Protein AF-A0A8H6MXE8-F1 (afdb_monomer)

pLDDT: mean 73.59, std 17.17, range [35.59, 93.06]

Radius of gyration: 32.05 Å; Cα contacts (8 Å, |Δi|>4): 129; chains: 1; bounding box: 66×43×97 Å

Secondary structure (DSSP, 8-state):
-HHHHHHHHHHHHHHHHHHHHHHHHHHHHHTSTT--HHHHHHHHHHHHHHHHHHHHHHHHHSHHHHHHHHSHHHHHHHHHHHHHHHHHHHHHHHHHHHHHH----TTS-HHHHHHHHS-TTHHHHHHHHHHHHHHHHHHHHHHHHHHHHHHHHHHHHHHHHHHHHHHHHHHHHHHHHHHHHHHHHTS--S-TTSGGGHHHHHHHHHHHHHHHHHHHHHHHHSS----

Nearest PDB structures (foldseek):
  4atm-assembly1_A-2  TM=2.720E-01  e=3.023E-01  Homo sapiens
  8snb-assembly1_8L  TM=2.959E-01  e=4.128E-01  Strongylocentrotus purpuratus
  4nqi-assembly2_C  TM=2.866E-01  e=5.936E-01  Dictyostelium discoideum
  8to0-assembly1_Gc  TM=2.666E-01  e=1.435E+00  Mus musculus
  8to0-assembly1_z3  TM=3.225E-01  e=3.467E+00  Mus musculus

Sequence (227 aa):
MAEANNVFSGIAGLLVAALQLGATVTRQIDAMADVPRLFSVLSIDIKELSSVLGTLKNYLDFGDTAEGVLHPATLVGLDRALRSSVDELCLLENKLEEYVGSQLTAKMSLWKRARLSLRSGEFAEMRERFAEQRRALGVCVAVANFVNTTSGTMAVLEMNREIVVLKSNVSDTLLKLDAAHRKQDGRGPSEHTAIKRTATSVMSVLGRKSTKLSRSISTACDFKADD

Organism: NCBI:txid2175907

Mean predicted aligned error: 16.23 Å

Foldseek 3Di:
DVVLVVLLVLLLVLLVLLLVLLVVLLCLQVPFDPRPPLSVVVSVLSVLLSVLSVLLNVLCVDPLLVCLLSPPVLSVLSSVLSVLSNVLSVVSVVLSVVLVPPPPDPPDGSVVSSPVSCDPPNSVVSSVSSVVSSVSSVVSSVSSVVVSVVVVVVVVVVVVVVVVVVVVVVVVVVVVVVVVVVVVCVVDDDDPPPPVPPVVVVVVVVVVVVVVVVVVVVVVVPPDPDD

Solvent-accessible surface area (backbone atoms only — not comparable to full-atom values): 12625 Å² total; per-residue (Å²): 109,70,67,62,51,50,51,52,54,50,49,53,50,43,51,53,49,36,47,50,45,39,53,50,45,36,50,56,55,72,67,44,76,79,62,50,73,64,59,54,51,50,40,49,55,44,52,54,37,40,51,55,50,49,53,55,49,49,31,56,74,36,74,86,40,24,56,18,51,65,30,74,90,21,33,63,60,41,53,53,36,42,52,52,50,36,54,54,42,50,54,50,40,54,54,52,48,56,51,72,68,55,81,80,56,99,82,62,58,70,48,64,54,50,53,73,72,48,50,96,56,57,60,58,52,51,51,50,52,52,52,50,39,40,50,55,49,48,50,30,53,52,49,13,50,52,43,36,52,49,53,53,51,50,51,52,54,50,51,52,50,52,50,52,52,49,51,49,54,51,50,51,50,51,52,53,49,52,55,51,50,56,60,52,63,70,64,70,86,90,81,89,81,71,66,81,63,58,64,64,52,57,56,55,54,54,56,54,51,54,55,52,53,55,50,57,51,53,62,65,69,68,75,80,84,88,134

Structure (mmCIF, N/CA/C/O backbone):
data_AF-A0A8H6MXE8-F1
#
_entry.id   AF-A0A8H6MXE8-F1
#
loop_
_atom_site.group_PDB
_atom_site.id
_atom_site.type_symbol
_atom_site.label_atom_id
_atom_site.label_alt_id
_atom_site.label_comp_id
_atom_site.label_asym_id
_atom_site.label_entity_id
_atom_site.label_seq_id
_atom_site.pdbx_PDB_ins_code
_atom_site.Cartn_x
_atom_site.Cartn_y
_atom_site.Cartn_z
_atom_site.occupancy
_atom_site.B_iso_or_equiv
_atom_site.auth_seq_id
_atom_site.auth_comp_id
_atom_site.auth_asym_id
_atom_site.auth_atom_id
_atom_site.pdbx_PDB_model_num
ATOM 1 N N . MET A 1 1 ? 1.522 -15.786 -19.421 1.00 47.41 1 MET A N 1
ATOM 2 C CA . MET A 1 1 ? 0.634 -14.599 -19.450 1.00 47.41 1 MET A CA 1
ATOM 3 C C . MET A 1 1 ? -0.574 -14.744 -18.527 1.00 47.41 1 MET A C 1
ATOM 5 O O . MET A 1 1 ? -0.770 -13.854 -17.718 1.00 47.41 1 MET A O 1
ATOM 9 N N . ALA A 1 2 ? -1.343 -15.843 -18.573 1.00 48.03 2 ALA A N 1
ATOM 10 C CA . ALA A 1 2 ? -2.502 -16.029 -17.682 1.00 48.03 2 ALA A CA 1
ATOM 11 C C . ALA A 1 2 ? -2.140 -16.015 -16.181 1.00 48.03 2 ALA A C 1
ATOM 13 O O . ALA A 1 2 ? -2.825 -15.390 -15.384 1.00 48.03 2 ALA A O 1
ATOM 14 N N . GLU A 1 3 ? -1.022 -16.636 -15.805 1.00 49.31 3 GLU A N 1
ATOM 15 C CA . GLU A 1 3 ? -0.581 -16.727 -14.406 1.00 49.31 3 GLU A CA 1
ATOM 16 C C . GLU A 1 3 ? -0.123 -15.370 -13.837 1.00 49.31 3 GLU A C 1
ATOM 18 O O . GLU A 1 3 ? -0.530 -14.990 -12.746 1.00 49.31 3 GLU A O 1
ATOM 23 N N . ALA A 1 4 ? 0.616 -14.577 -14.621 1.00 55.25 4 ALA A N 1
ATOM 24 C CA . ALA A 1 4 ? 1.011 -13.214 -14.251 1.00 55.25 4 ALA A CA 1
ATOM 25 C C . ALA A 1 4 ? -0.198 -12.267 -14.133 1.00 55.25 4 ALA A C 1
ATOM 27 O O . ALA A 1 4 ? -0.272 -11.478 -13.194 1.00 55.25 4 ALA A O 1
ATOM 28 N N . ASN A 1 5 ? -1.182 -12.397 -15.032 1.00 59.75 5 ASN A N 1
ATOM 29 C CA . ASN A 1 5 ? -2.423 -11.622 -14.966 1.00 59.75 5 ASN A CA 1
ATOM 30 C C . ASN A 1 5 ? -3.278 -12.004 -13.746 1.00 59.75 5 ASN A C 1
ATOM 32 O O . ASN A 1 5 ? -3.878 -11.129 -13.123 1.00 59.75 5 ASN A O 1
ATOM 36 N N . ASN A 1 6 ? -3.301 -13.286 -13.368 1.00 64.38 6 ASN A N 1
ATOM 37 C CA . ASN A 1 6 ? -4.000 -13.750 -12.169 1.00 64.38 6 ASN A CA 1
ATOM 38 C C . ASN A 1 6 ? -3.345 -13.216 -10.888 1.00 64.38 6 ASN A C 1
ATOM 40 O O . ASN A 1 6 ? -4.046 -12.789 -9.973 1.00 64.38 6 ASN A O 1
ATOM 44 N N . VAL A 1 7 ? -2.010 -13.187 -10.832 1.00 68.88 7 VAL A N 1
ATOM 45 C CA . VAL A 1 7 ? -1.280 -12.645 -9.679 1.00 68.88 7 VAL A CA 1
ATOM 46 C C . VAL A 1 7 ? -1.440 -11.125 -9.575 1.00 68.88 7 VAL A C 1
ATOM 48 O O . VAL A 1 7 ? -1.701 -10.615 -8.486 1.00 68.88 7 VAL A O 1
ATOM 51 N N . PHE A 1 8 ? -1.381 -10.406 -10.700 1.00 72.56 8 PHE A N 1
ATOM 52 C CA . PHE A 1 8 ? -1.682 -8.973 -10.757 1.00 72.56 8 PHE A CA 1
ATOM 53 C C . PHE A 1 8 ? -3.093 -8.672 -10.237 1.00 72.56 8 PHE A C 1
ATOM 55 O O . PHE A 1 8 ? -3.265 -7.847 -9.340 1.00 72.56 8 PHE A O 1
ATOM 62 N N . SER A 1 9 ? -4.098 -9.388 -10.753 1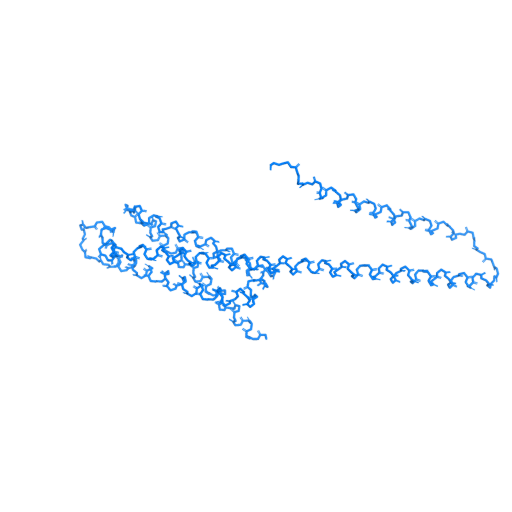.00 74.94 9 SER A N 1
ATOM 63 C CA . SER A 1 9 ? -5.489 -9.217 -10.333 1.00 74.94 9 SER A CA 1
ATOM 64 C C . SER A 1 9 ? -5.693 -9.546 -8.851 1.00 74.94 9 SER A C 1
ATOM 66 O O . SER A 1 9 ? -6.500 -8.890 -8.195 1.00 74.94 9 SER A O 1
ATOM 68 N N . GLY A 1 10 ? -4.972 -10.536 -8.316 1.00 83.94 10 GLY A N 1
ATOM 69 C CA . GLY A 1 10 ? -5.026 -10.903 -6.902 1.00 83.94 10 GLY A CA 1
ATOM 70 C C . GLY A 1 10 ? -4.459 -9.816 -5.987 1.00 83.94 10 GLY A C 1
ATOM 71 O O . GLY A 1 10 ? -5.123 -9.404 -5.039 1.00 83.94 10 GLY A O 1
ATOM 72 N N . ILE A 1 11 ? -3.266 -9.300 -6.295 1.00 86.50 11 ILE A N 1
ATOM 73 C CA . ILE A 1 11 ? -2.616 -8.251 -5.492 1.00 86.50 11 ILE A CA 1
ATOM 74 C C . ILE A 1 11 ? -3.387 -6.935 -5.567 1.00 86.50 11 ILE A C 1
ATOM 76 O O . ILE A 1 11 ? -3.596 -6.291 -4.538 1.00 86.50 11 ILE A O 1
ATOM 80 N N . ALA A 1 12 ? -3.858 -6.553 -6.757 1.00 86.50 12 ALA A N 1
ATOM 81 C CA . ALA A 1 12 ? -4.697 -5.372 -6.920 1.00 86.50 12 ALA A CA 1
ATOM 82 C C . ALA A 1 12 ? -5.998 -5.497 -6.106 1.00 86.50 12 ALA A C 1
ATOM 84 O O . ALA A 1 12 ? -6.380 -4.558 -5.408 1.00 86.50 12 ALA A O 1
ATOM 85 N N . GLY A 1 13 ? -6.637 -6.674 -6.128 1.00 88.25 13 GLY A N 1
ATOM 86 C CA . GLY A 1 13 ? -7.821 -6.959 -5.316 1.00 88.25 13 GLY A CA 1
ATOM 87 C C . GLY A 1 13 ? -7.558 -6.831 -3.813 1.00 88.25 13 GLY A C 1
ATOM 88 O O . GLY A 1 13 ? -8.323 -6.168 -3.113 1.00 88.25 13 GLY A O 1
ATOM 89 N N . LEU A 1 14 ? -6.448 -7.393 -3.322 1.00 89.44 14 LEU A N 1
ATOM 90 C CA . LEU A 1 14 ? -6.054 -7.299 -1.911 1.00 89.44 14 LEU A CA 1
ATOM 91 C C . LEU A 1 14 ? -5.740 -5.859 -1.480 1.00 89.44 14 LEU A C 1
ATOM 93 O O . LEU A 1 14 ? -6.145 -5.448 -0.396 1.00 89.44 14 LEU A O 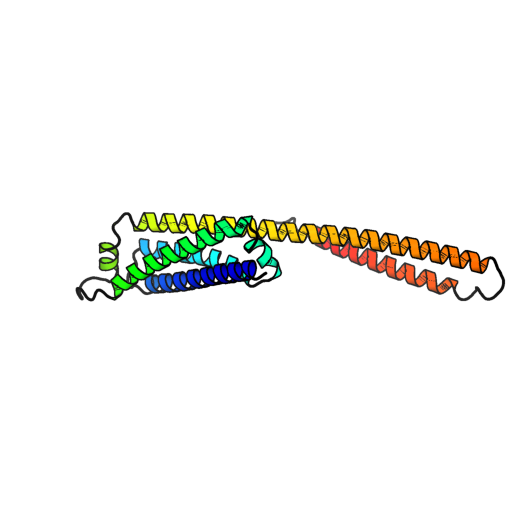1
ATOM 97 N N . LEU A 1 15 ? -5.065 -5.074 -2.324 1.00 90.69 15 LEU A N 1
ATOM 98 C CA . LEU A 1 15 ? -4.782 -3.659 -2.056 1.00 90.69 15 LEU A CA 1
ATOM 99 C C . LEU A 1 15 ? -6.059 -2.830 -1.935 1.00 90.69 15 LEU A C 1
ATOM 101 O O . LEU A 1 15 ? -6.191 -2.029 -1.009 1.00 90.69 15 LEU A O 1
ATOM 105 N N . VAL A 1 16 ? -7.005 -3.025 -2.857 1.00 90.81 16 VAL A N 1
ATOM 106 C CA . VAL A 1 16 ? -8.300 -2.335 -2.820 1.00 90.81 16 VAL A CA 1
ATOM 107 C C . VAL A 1 16 ? -9.077 -2.724 -1.564 1.00 90.81 16 VAL A C 1
ATOM 109 O O . VAL A 1 16 ? -9.579 -1.835 -0.877 1.00 90.81 16 VAL A O 1
ATOM 112 N N . ALA A 1 17 ? -9.124 -4.016 -1.230 1.00 90.88 17 ALA A N 1
ATOM 113 C CA . ALA A 1 17 ? -9.787 -4.499 -0.024 1.00 90.88 17 ALA A CA 1
ATOM 114 C C . ALA A 1 17 ? -9.171 -3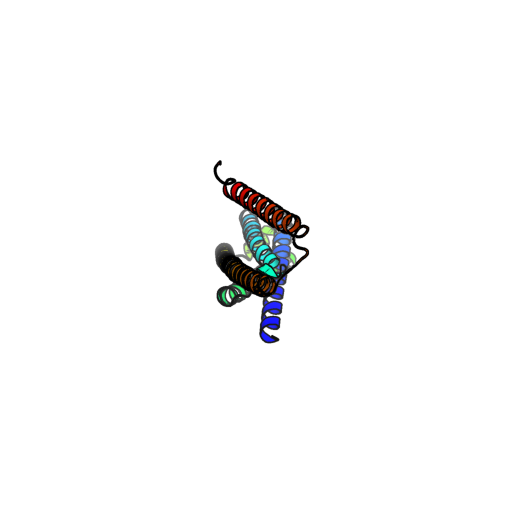.891 1.246 1.00 90.88 17 ALA A C 1
ATOM 116 O O . ALA A 1 17 ? -9.892 -3.320 2.061 1.00 90.88 17 ALA A O 1
ATOM 117 N N . ALA A 1 18 ? -7.842 -3.925 1.385 1.00 91.38 18 ALA A N 1
ATOM 118 C CA . ALA A 1 18 ? -7.145 -3.359 2.539 1.00 91.38 18 ALA A CA 1
ATOM 119 C C . ALA A 1 18 ? -7.396 -1.848 2.691 1.00 91.38 18 ALA A C 1
ATOM 121 O O . ALA A 1 18 ? -7.636 -1.369 3.798 1.00 91.38 18 ALA A O 1
ATOM 122 N N . LEU A 1 19 ? -7.393 -1.090 1.588 1.00 92.38 19 LEU A N 1
ATOM 123 C CA . LEU A 1 19 ? -7.692 0.347 1.604 1.00 92.38 19 LEU A CA 1
ATOM 124 C C . LEU A 1 19 ? -9.141 0.644 2.005 1.00 92.38 19 LEU A C 1
ATOM 126 O O . LEU A 1 19 ? -9.390 1.583 2.761 1.00 92.38 19 LEU A O 1
ATOM 130 N N . GLN A 1 20 ? -10.098 -0.140 1.503 1.00 92.94 20 GLN A N 1
ATOM 131 C CA . GLN A 1 20 ? -11.511 0.013 1.850 1.00 92.94 20 GLN A CA 1
ATOM 132 C C . GLN A 1 20 ? -11.758 -0.314 3.323 1.00 92.94 20 GLN A C 1
ATOM 134 O O . GLN A 1 20 ? -12.349 0.505 4.026 1.00 92.94 20 GLN A O 1
ATOM 139 N N . LEU A 1 21 ? -11.246 -1.451 3.801 1.00 91.06 21 LEU A N 1
ATOM 140 C CA . LEU A 1 21 ? -11.349 -1.865 5.201 1.00 91.06 21 LEU A CA 1
ATOM 141 C C . LEU A 1 21 ? -10.684 -0.850 6.134 1.00 91.06 21 LEU A C 1
ATOM 143 O O . LEU A 1 21 ? -11.292 -0.420 7.111 1.00 91.06 21 LEU A O 1
ATOM 147 N N . GLY A 1 22 ? -9.474 -0.390 5.796 1.00 89.38 22 GLY A N 1
ATOM 148 C CA . GLY A 1 22 ? -8.774 0.650 6.548 1.00 89.38 22 GLY A CA 1
ATOM 149 C C . GLY A 1 22 ? -9.608 1.925 6.672 1.00 89.38 22 GLY A C 1
ATOM 150 O O . GLY A 1 22 ? -9.798 2.439 7.774 1.00 89.38 22 GLY A O 1
ATOM 151 N N . ALA A 1 23 ? -10.193 2.397 5.566 1.00 90.81 23 ALA A N 1
ATOM 152 C CA . ALA A 1 23 ? -11.065 3.568 5.576 1.00 90.81 23 ALA A CA 1
ATOM 153 C C . ALA A 1 23 ? -12.343 3.357 6.408 1.00 90.81 23 ALA A C 1
ATOM 155 O O . ALA A 1 23 ? -12.750 4.271 7.129 1.00 90.81 23 ALA A O 1
ATOM 156 N N . THR A 1 24 ? -12.976 2.184 6.324 1.00 89.00 24 THR A N 1
ATOM 157 C CA . THR A 1 24 ? -14.174 1.850 7.110 1.00 89.00 24 THR A CA 1
ATOM 158 C C . THR A 1 24 ? -13.867 1.842 8.602 1.00 89.00 24 THR A C 1
ATOM 160 O O . THR A 1 24 ? -14.513 2.568 9.360 1.00 89.00 24 THR A O 1
ATOM 163 N N . VAL A 1 25 ? -12.831 1.113 9.015 1.00 87.56 25 VAL A N 1
ATOM 164 C CA . VAL A 1 25 ? -12.395 1.013 10.413 1.00 87.56 25 VAL A CA 1
ATOM 165 C C . VAL A 1 25 ? -12.026 2.385 10.975 1.00 87.56 25 VAL A C 1
ATOM 167 O O . VAL A 1 25 ? -12.481 2.766 12.052 1.00 87.56 25 VAL A O 1
ATOM 170 N N . THR A 1 26 ? -11.247 3.174 10.234 1.00 87.38 26 THR A N 1
ATOM 171 C CA . THR A 1 26 ? -10.894 4.537 10.637 1.00 87.38 26 THR A CA 1
ATOM 172 C C . THR A 1 26 ? -12.131 5.415 10.828 1.00 87.38 26 THR A C 1
ATOM 174 O O . THR A 1 26 ? -12.224 6.116 11.832 1.00 87.38 26 THR A O 1
ATOM 177 N N . ARG A 1 27 ? -13.101 5.368 9.905 1.00 87.19 27 ARG A N 1
ATOM 178 C CA . ARG A 1 27 ? -14.354 6.132 10.031 1.00 87.19 27 ARG A CA 1
ATOM 179 C C . ARG A 1 27 ? -15.171 5.689 11.238 1.00 87.19 27 ARG A C 1
ATOM 181 O O . ARG A 1 27 ? -15.714 6.544 11.929 1.00 87.19 27 ARG A O 1
ATOM 188 N N . GLN A 1 28 ? -15.254 4.385 11.496 1.00 83.56 28 GLN A N 1
ATOM 189 C CA . GLN A 1 28 ? -15.951 3.851 12.665 1.00 83.56 28 GLN A CA 1
ATOM 190 C C . GLN A 1 28 ? -15.306 4.337 13.965 1.00 83.56 28 GLN A C 1
ATOM 192 O O . GLN A 1 28 ? -16.026 4.766 14.861 1.00 83.56 28 GLN A O 1
ATOM 197 N N . ILE A 1 29 ? -13.970 4.323 14.056 1.00 82.12 29 ILE A N 1
ATOM 198 C CA . ILE A 1 29 ? -13.240 4.839 15.222 1.00 82.12 29 ILE A CA 1
ATOM 199 C C . ILE A 1 29 ? -13.465 6.349 15.374 1.00 82.12 29 ILE A C 1
ATOM 201 O O . ILE A 1 29 ? -13.831 6.798 16.456 1.00 82.12 29 ILE A O 1
ATOM 205 N N . ASP A 1 30 ? -13.285 7.123 14.300 1.00 80.94 30 ASP A N 1
ATOM 206 C CA . ASP A 1 30 ? -13.396 8.587 14.322 1.00 80.94 30 ASP A CA 1
ATOM 207 C C . ASP A 1 30 ? -14.840 9.062 14.622 1.00 80.94 30 ASP A C 1
ATOM 209 O O . ASP A 1 30 ? -15.030 10.160 15.143 1.00 80.94 30 ASP A O 1
ATOM 213 N N . ALA A 1 31 ? -15.860 8.243 14.334 1.00 77.75 31 ALA A N 1
ATOM 214 C CA . ALA A 1 31 ? -17.268 8.535 14.618 1.00 77.75 31 ALA A CA 1
ATOM 215 C C . ALA A 1 31 ? -17.692 8.269 16.076 1.00 77.75 31 ALA A C 1
ATOM 217 O O . ALA A 1 31 ? -18.796 8.655 16.472 1.00 77.75 31 ALA A O 1
ATOM 218 N N . MET A 1 32 ? -16.865 7.607 16.893 1.00 73.12 32 MET A N 1
ATOM 219 C CA . MET A 1 32 ? -17.204 7.379 18.298 1.00 73.12 32 MET A CA 1
ATOM 220 C C . MET A 1 32 ? -17.082 8.692 19.091 1.00 73.12 32 MET A C 1
ATOM 222 O O . MET A 1 32 ? -16.067 9.380 19.048 1.00 73.12 32 MET A O 1
ATOM 226 N N . ALA A 1 33 ? -18.112 9.053 19.858 1.00 54.22 33 ALA A N 1
ATOM 227 C CA . ALA A 1 33 ? -18.005 10.147 20.824 1.00 54.22 33 ALA A CA 1
ATOM 228 C C . ALA A 1 33 ? -17.137 9.698 22.018 1.00 54.22 33 ALA A C 1
ATOM 230 O O . ALA A 1 33 ? -17.294 8.576 22.506 1.00 54.22 33 ALA A O 1
ATOM 231 N N . ASP A 1 34 ? -16.231 10.565 22.485 1.00 62.88 34 ASP A N 1
ATOM 232 C CA . ASP A 1 34 ? -15.268 10.293 23.568 1.00 62.88 34 ASP A CA 1
ATOM 233 C C . ASP A 1 34 ? -14.291 9.133 23.285 1.00 62.88 34 ASP A C 1
ATOM 235 O O . ASP A 1 34 ? -14.049 8.271 24.139 1.00 62.88 34 ASP A O 1
ATOM 239 N N . VAL A 1 35 ? -13.699 9.120 22.081 1.00 64.81 35 VAL A N 1
ATOM 240 C CA . VAL A 1 35 ? -12.609 8.197 21.723 1.00 64.81 35 VAL A CA 1
ATOM 241 C C . VAL A 1 35 ? -11.450 8.357 22.711 1.00 64.81 35 VAL A C 1
ATOM 243 O O . VAL A 1 35 ? -10.847 9.426 22.819 1.00 64.81 35 VAL A O 1
ATOM 246 N N . PRO A 1 36 ? -11.066 7.294 23.422 1.00 67.56 36 PRO A N 1
ATOM 247 C CA . PRO A 1 36 ? -9.877 7.310 24.254 1.00 67.56 36 PRO A CA 1
ATOM 248 C C . PRO A 1 36 ? -8.644 7.465 23.395 1.00 67.56 36 PRO A C 1
ATOM 250 O O . PRO A 1 36 ? -8.548 6.897 22.307 1.00 67.56 36 PRO A O 1
ATOM 253 N N . ARG A 1 37 ? -7.632 8.097 23.981 1.00 72.31 37 ARG A N 1
ATOM 254 C CA . ARG A 1 37 ? -6.328 8.319 23.354 1.00 72.31 37 ARG A CA 1
ATOM 255 C C . ARG A 1 37 ? -5.712 7.064 22.715 1.00 72.31 37 ARG A C 1
ATOM 257 O O . ARG A 1 37 ? -4.953 7.175 21.764 1.00 72.31 37 ARG A O 1
ATOM 264 N N . LEU A 1 38 ? -6.029 5.871 23.218 1.00 71.12 38 LEU A N 1
ATOM 265 C CA . LEU A 1 38 ? -5.603 4.607 22.614 1.00 71.12 38 LEU A CA 1
ATOM 266 C C . LEU A 1 38 ? -6.213 4.420 21.216 1.00 71.12 38 LEU A C 1
ATOM 268 O O . LEU A 1 38 ? -5.477 4.332 20.243 1.00 71.12 38 LEU A O 1
ATOM 272 N N . PHE A 1 39 ? -7.535 4.455 21.079 1.00 75.31 39 PHE A N 1
ATOM 273 C CA . PHE A 1 39 ? -8.206 4.286 19.788 1.00 75.31 39 PHE A CA 1
ATOM 274 C C . PHE A 1 39 ? -7.863 5.389 18.780 1.00 75.31 39 PHE A C 1
ATOM 276 O O . PHE A 1 39 ? -7.713 5.095 17.598 1.00 75.31 39 PHE A O 1
ATOM 283 N N . SER A 1 40 ? -7.638 6.629 19.228 1.00 80.12 40 SER A N 1
ATOM 284 C CA . SER A 1 40 ? -7.150 7.682 18.328 1.00 80.12 40 SER A CA 1
ATOM 285 C C . SER A 1 40 ? -5.759 7.366 17.773 1.00 80.12 40 SER A C 1
ATOM 287 O O . SER A 1 40 ? -5.483 7.639 16.612 1.00 80.12 40 SER A O 1
ATOM 289 N N . VAL A 1 41 ? -4.885 6.761 18.584 1.00 84.00 41 VAL A N 1
ATOM 290 C CA . VAL A 1 41 ? -3.559 6.325 18.129 1.00 84.00 41 VAL A CA 1
ATOM 291 C C . VAL A 1 41 ? -3.674 5.146 17.158 1.00 84.00 41 VAL A C 1
ATOM 293 O O . VAL A 1 41 ? -2.977 5.134 16.153 1.00 84.00 41 VAL A O 1
ATOM 296 N N . LEU A 1 42 ? -4.599 4.209 17.387 1.00 84.94 42 LEU A N 1
ATOM 297 C CA . LEU A 1 42 ? -4.878 3.134 16.427 1.00 84.94 42 LEU A CA 1
ATOM 298 C C . LEU A 1 42 ? -5.390 3.679 15.084 1.00 84.94 42 LEU A C 1
ATOM 300 O O . LEU A 1 42 ? -4.935 3.243 14.034 1.00 84.94 42 LEU A O 1
ATOM 304 N N . SER A 1 43 ? -6.299 4.661 15.113 1.00 86.44 43 SER A N 1
ATOM 305 C CA . SER A 1 43 ? -6.781 5.356 13.909 1.00 86.44 43 SER A CA 1
ATOM 306 C C . SER A 1 43 ? -5.623 6.000 13.137 1.00 86.44 43 SER A C 1
ATOM 308 O O . SER A 1 43 ? -5.564 5.888 11.914 1.00 86.44 43 SER A O 1
ATOM 310 N N . ILE A 1 44 ? -4.657 6.610 13.836 1.00 88.94 44 ILE A N 1
ATOM 311 C CA . ILE A 1 44 ? -3.435 7.153 13.222 1.00 88.94 44 ILE A CA 1
ATOM 312 C C . ILE A 1 44 ? -2.599 6.038 12.580 1.00 88.94 44 ILE A C 1
ATOM 314 O O . ILE A 1 44 ? -2.258 6.156 11.406 1.00 88.94 44 ILE A O 1
ATOM 318 N N . ASP A 1 45 ? -2.325 4.947 13.298 1.00 88.06 45 ASP A N 1
ATOM 319 C CA . ASP A 1 45 ? -1.522 3.832 12.776 1.00 88.06 45 ASP A CA 1
ATOM 320 C C . ASP A 1 45 ? -2.157 3.224 11.502 1.00 88.06 45 ASP A C 1
ATOM 322 O O . ASP A 1 45 ? -1.460 2.929 10.529 1.00 88.06 45 ASP A O 1
ATOM 326 N N . ILE A 1 46 ? -3.491 3.110 11.458 1.00 90.19 46 ILE A N 1
ATOM 327 C CA . ILE A 1 46 ? -4.237 2.621 10.284 1.00 90.19 46 ILE A CA 1
ATOM 328 C C . ILE A 1 46 ? -4.190 3.624 9.125 1.00 90.19 46 ILE A C 1
ATOM 330 O O . ILE A 1 46 ? -4.056 3.219 7.967 1.00 90.19 46 ILE A O 1
ATOM 334 N N . LYS A 1 47 ? -4.260 4.933 9.400 1.00 90.62 47 LYS A N 1
ATOM 335 C CA . LYS A 1 47 ? -4.094 5.981 8.375 1.00 90.62 47 LYS A CA 1
ATOM 336 C C . LYS A 1 47 ? -2.692 5.940 7.768 1.00 90.62 47 LYS A C 1
ATOM 338 O O . LYS A 1 47 ? -2.551 6.041 6.550 1.00 90.62 47 LYS A O 1
ATOM 343 N N . GLU A 1 48 ? -1.663 5.747 8.590 1.00 91.31 48 GLU A N 1
ATOM 344 C CA . GLU A 1 48 ? -0.286 5.591 8.114 1.00 91.31 48 GLU A CA 1
ATOM 345 C C . GLU A 1 48 ? -0.118 4.336 7.251 1.00 91.31 48 GLU A C 1
ATOM 347 O O . GLU A 1 48 ? 0.471 4.410 6.171 1.00 91.31 48 GLU A O 1
ATOM 352 N N . LEU A 1 49 ? -0.676 3.200 7.680 1.00 91.19 49 LEU A N 1
ATOM 353 C CA . LEU A 1 49 ? -0.704 1.975 6.880 1.00 91.19 49 LEU A CA 1
ATOM 354 C C . LEU A 1 49 ? -1.412 2.206 5.533 1.00 91.19 49 LEU A C 1
ATOM 356 O O . LEU A 1 49 ? -0.882 1.852 4.480 1.00 91.19 49 LEU A O 1
ATOM 360 N N . SER A 1 50 ? -2.570 2.870 5.557 1.00 91.69 50 SER A N 1
ATOM 361 C CA . SER A 1 50 ? -3.361 3.202 4.364 1.00 91.69 50 SER A CA 1
ATOM 362 C C . SER A 1 50 ? -2.605 4.110 3.390 1.00 91.69 50 SER A C 1
ATOM 364 O O . SER A 1 50 ? -2.760 3.974 2.180 1.00 91.69 50 SER A O 1
ATOM 366 N N . SER A 1 51 ? -1.744 5.000 3.888 1.00 93.06 51 SER A N 1
ATOM 367 C CA . SER A 1 51 ? -0.872 5.835 3.051 1.00 93.06 51 SER A CA 1
ATOM 368 C C . SER A 1 51 ? 0.140 4.997 2.254 1.00 93.06 51 SER A C 1
ATOM 370 O O . SER A 1 51 ? 0.310 5.183 1.043 1.00 93.06 51 SER A O 1
ATOM 372 N N . VAL A 1 52 ? 0.767 4.007 2.902 1.00 92.19 52 VAL A N 1
ATOM 373 C CA . VAL A 1 52 ? 1.699 3.079 2.237 1.00 92.19 52 VAL A CA 1
ATOM 374 C C . VAL A 1 52 ? 0.965 2.222 1.203 1.00 92.19 52 VAL A C 1
ATOM 376 O O . VAL A 1 52 ? 1.424 2.098 0.067 1.00 92.19 52 VAL A O 1
ATOM 379 N N . LEU A 1 53 ? -0.209 1.690 1.558 1.00 91.81 53 LEU A N 1
ATOM 380 C CA . LEU A 1 53 ? -1.066 0.940 0.633 1.00 91.81 53 LEU A CA 1
ATOM 381 C C . LEU A 1 53 ? -1.490 1.795 -0.572 1.00 91.81 53 LEU A C 1
ATOM 383 O O . LEU A 1 53 ? -1.463 1.319 -1.705 1.00 91.81 53 LEU A O 1
ATOM 387 N N . GLY A 1 54 ? -1.816 3.071 -0.353 1.00 90.31 54 GLY A N 1
ATOM 388 C CA . GLY A 1 54 ? -2.143 4.018 -1.420 1.00 90.31 54 GLY A CA 1
ATOM 389 C C . GLY A 1 54 ? -0.974 4.253 -2.375 1.00 90.31 54 GLY A C 1
ATOM 390 O O . GLY A 1 54 ? -1.168 4.296 -3.587 1.00 90.31 54 GLY A O 1
ATOM 391 N N . THR A 1 55 ? 0.252 4.318 -1.853 1.00 90.19 55 THR A N 1
ATOM 392 C CA . THR A 1 55 ? 1.469 4.428 -2.675 1.00 90.19 55 THR A CA 1
ATOM 393 C C . THR A 1 55 ? 1.656 3.198 -3.564 1.00 90.19 55 THR A C 1
ATOM 395 O O . THR A 1 55 ? 1.885 3.336 -4.764 1.00 90.19 55 THR A O 1
ATOM 398 N N . LEU A 1 56 ? 1.494 1.995 -3.004 1.00 88.81 56 LEU A N 1
ATOM 399 C CA . LEU A 1 56 ? 1.590 0.739 -3.757 1.00 88.81 56 LEU A CA 1
ATOM 400 C C . LEU A 1 56 ? 0.493 0.613 -4.818 1.00 88.81 56 LEU A C 1
ATOM 402 O O . LEU A 1 56 ? 0.772 0.190 -5.938 1.00 88.81 56 LEU A O 1
ATOM 406 N N . LYS A 1 57 ? -0.739 1.024 -4.492 1.00 89.62 57 LYS A N 1
ATOM 407 C CA . LYS A 1 57 ? -1.837 1.082 -5.461 1.00 89.62 57 LYS A CA 1
ATOM 408 C C . LYS A 1 57 ? -1.503 2.030 -6.611 1.00 89.62 57 LYS A C 1
ATOM 410 O O . LYS A 1 57 ? -1.645 1.643 -7.764 1.00 89.62 57 LYS A O 1
ATOM 415 N N . ASN A 1 58 ? -1.010 3.231 -6.307 1.00 88.44 58 ASN A N 1
ATOM 416 C CA . ASN A 1 58 ? -0.607 4.183 -7.337 1.00 88.44 58 ASN A CA 1
ATOM 417 C C . ASN A 1 58 ? 0.464 3.573 -8.248 1.00 88.44 58 ASN A C 1
ATOM 419 O O . ASN A 1 58 ? 0.348 3.670 -9.463 1.00 88.44 58 ASN A O 1
ATOM 423 N N . TYR A 1 59 ? 1.465 2.887 -7.691 1.00 88.69 59 TYR A N 1
ATOM 424 C CA . TYR A 1 59 ? 2.491 2.239 -8.509 1.00 88.69 59 TYR A CA 1
ATOM 425 C C . TYR A 1 59 ? 1.944 1.148 -9.432 1.00 88.69 59 TYR A C 1
ATOM 427 O O . TYR A 1 59 ? 2.472 0.993 -10.527 1.00 88.69 59 TYR A O 1
ATOM 435 N N . LEU A 1 60 ? 0.905 0.413 -9.022 1.00 85.88 60 LEU A N 1
ATOM 436 C CA . LEU A 1 60 ? 0.233 -0.559 -9.891 1.00 85.88 60 LEU A CA 1
ATOM 437 C C . LEU A 1 60 ? -0.638 0.099 -10.964 1.00 85.88 60 LEU A C 1
ATOM 439 O O . LEU A 1 60 ? -0.740 -0.438 -12.064 1.00 85.88 60 LEU A O 1
ATOM 443 N N . ASP A 1 61 ? -1.258 1.239 -10.656 1.00 84.75 61 ASP A N 1
ATOM 444 C CA . ASP A 1 61 ? -2.084 1.985 -11.610 1.00 84.75 61 ASP A CA 1
ATOM 445 C C . ASP A 1 61 ? -1.228 2.657 -12.705 1.00 84.75 61 ASP A C 1
ATOM 447 O O . ASP A 1 61 ? -1.690 2.844 -13.833 1.00 84.75 61 ASP A O 1
ATOM 451 N N . PHE A 1 62 ? 0.029 3.001 -12.399 1.00 81.25 62 PHE A N 1
ATOM 452 C CA . PHE A 1 62 ? 0.990 3.547 -13.359 1.00 81.25 62 PHE A CA 1
ATOM 453 C C . PHE A 1 62 ? 1.838 2.432 -13.991 1.00 81.25 62 PHE A C 1
ATOM 455 O O . PHE A 1 62 ? 2.712 1.851 -13.347 1.00 81.25 62 PHE A O 1
ATOM 462 N N . GLY A 1 63 ? 1.614 2.166 -15.283 1.00 67.06 63 GLY A N 1
ATOM 463 C CA . GLY A 1 63 ? 2.254 1.063 -16.016 1.00 67.06 63 GLY A CA 1
ATOM 464 C C . GLY A 1 63 ? 3.785 1.028 -15.930 1.00 67.06 63 GLY A C 1
ATOM 465 O O . GLY A 1 63 ? 4.352 -0.052 -15.803 1.00 67.06 63 GLY A O 1
ATOM 466 N N . ASP A 1 64 ? 4.440 2.191 -15.894 1.00 73.75 64 ASP A N 1
ATOM 467 C CA . ASP A 1 64 ? 5.906 2.297 -15.820 1.00 73.75 64 ASP A CA 1
ATOM 468 C C . ASP A 1 64 ? 6.480 1.873 -14.457 1.00 73.75 64 ASP A C 1
ATOM 470 O O . ASP A 1 64 ? 7.653 1.524 -14.353 1.00 73.75 64 ASP A O 1
ATOM 474 N N . THR A 1 65 ? 5.671 1.904 -13.394 1.00 79.94 65 THR A N 1
ATOM 475 C CA . THR A 1 65 ? 6.100 1.541 -12.032 1.00 79.94 65 THR A CA 1
ATOM 476 C C . THR A 1 65 ? 5.526 0.218 -11.546 1.00 79.94 65 THR A C 1
ATOM 478 O O . THR A 1 65 ? 5.974 -0.302 -10.517 1.00 79.94 65 THR A O 1
ATOM 481 N N . ALA A 1 66 ? 4.565 -0.341 -12.285 1.00 82.69 66 ALA A N 1
ATOM 482 C CA . ALA A 1 66 ? 3.924 -1.605 -11.957 1.00 82.69 66 ALA A CA 1
ATOM 483 C C . ALA A 1 66 ? 4.928 -2.767 -11.989 1.00 82.69 66 ALA A C 1
ATOM 485 O O . ALA A 1 66 ? 4.832 -3.685 -11.176 1.00 82.69 66 ALA A O 1
ATOM 486 N N . GLU A 1 67 ? 5.937 -2.699 -12.863 1.00 82.19 67 GLU A N 1
ATOM 487 C CA . GLU A 1 67 ? 6.973 -3.727 -12.995 1.00 82.19 67 GLU A CA 1
ATOM 488 C C . GLU A 1 67 ? 7.733 -3.967 -11.679 1.00 82.19 67 GLU A C 1
ATOM 490 O O . GLU A 1 67 ? 7.875 -5.111 -11.252 1.00 82.19 67 GLU A O 1
ATOM 495 N N . GLY A 1 68 ? 8.150 -2.912 -10.972 1.00 83.38 68 GLY A N 1
ATOM 496 C CA . GLY A 1 68 ? 8.859 -3.040 -9.696 1.00 83.38 68 GLY A CA 1
ATOM 497 C C . GLY A 1 68 ? 8.005 -3.608 -8.561 1.00 83.38 68 GLY A C 1
ATOM 498 O O . GLY A 1 68 ? 8.519 -4.326 -7.697 1.00 83.38 68 GLY A O 1
ATOM 499 N N . VAL A 1 69 ? 6.697 -3.337 -8.567 1.00 85.25 69 VAL A N 1
ATOM 500 C CA . VAL A 1 69 ? 5.756 -3.903 -7.582 1.00 85.25 69 VAL A CA 1
ATOM 501 C C . VAL A 1 69 ? 5.503 -5.384 -7.860 1.00 85.25 69 VAL A C 1
ATOM 503 O O . VAL A 1 69 ? 5.432 -6.188 -6.931 1.00 85.25 69 VAL A O 1
ATOM 506 N N . LEU A 1 70 ? 5.404 -5.751 -9.138 1.00 85.25 70 LEU A N 1
ATOM 507 C CA . LEU A 1 7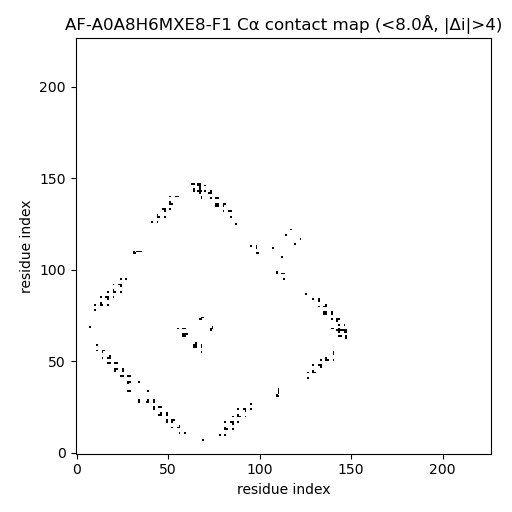0 ? 5.159 -7.122 -9.587 1.00 85.25 70 LEU A CA 1
ATOM 508 C C . LEU A 1 70 ? 6.437 -7.962 -9.690 1.00 85.25 70 LEU A C 1
ATOM 510 O O . LEU A 1 70 ? 6.372 -9.161 -9.967 1.00 85.25 70 LEU A O 1
ATOM 514 N N . HIS A 1 71 ? 7.597 -7.355 -9.446 1.00 85.19 71 HIS A N 1
ATOM 515 C CA . HIS A 1 71 ? 8.874 -8.041 -9.470 1.00 85.19 71 HIS A CA 1
ATOM 516 C C . HIS A 1 71 ? 8.895 -9.177 -8.428 1.00 85.19 71 HIS A C 1
ATOM 518 O O . HIS A 1 71 ? 8.517 -8.946 -7.275 1.00 85.19 71 HIS A O 1
ATOM 524 N N . PRO A 1 72 ? 9.390 -10.388 -8.758 1.00 83.19 72 PRO A N 1
ATOM 525 C CA . PRO A 1 72 ? 9.360 -11.544 -7.854 1.00 83.19 72 PRO A CA 1
ATOM 526 C C . PRO A 1 72 ? 9.968 -11.290 -6.466 1.00 83.19 72 PRO A C 1
ATOM 528 O O . PRO A 1 72 ? 9.486 -11.831 -5.472 1.00 83.19 72 PRO A O 1
ATOM 531 N N . ALA A 1 73 ? 10.997 -10.436 -6.391 1.00 81.75 73 ALA A N 1
ATOM 532 C CA . ALA A 1 73 ? 11.636 -10.051 -5.128 1.00 81.75 73 ALA A CA 1
ATOM 533 C C . ALA A 1 73 ? 10.721 -9.227 -4.199 1.00 81.75 73 ALA A C 1
ATOM 535 O O . ALA A 1 73 ? 10.891 -9.270 -2.983 1.00 81.75 73 ALA A O 1
ATOM 536 N N . THR A 1 74 ? 9.754 -8.499 -4.758 1.00 85.06 74 THR A N 1
ATOM 537 C CA . THR A 1 74 ? 8.760 -7.704 -4.021 1.00 85.06 74 THR A CA 1
ATOM 538 C C . THR A 1 74 ? 7.499 -8.529 -3.754 1.00 85.06 74 THR A C 1
ATOM 540 O O . THR A 1 74 ? 6.941 -8.511 -2.658 1.00 85.06 74 THR A O 1
ATOM 543 N N . LEU A 1 75 ? 7.078 -9.302 -4.754 1.00 85.75 75 LEU A N 1
ATOM 544 C CA . LEU A 1 75 ? 5.780 -9.961 -4.859 1.00 85.75 75 LEU A CA 1
ATOM 545 C C . LEU A 1 75 ? 5.430 -10.881 -3.680 1.00 85.75 75 LEU A C 1
ATOM 547 O O . LEU A 1 75 ? 4.328 -10.807 -3.142 1.00 85.75 75 LEU A O 1
ATOM 551 N N . VAL A 1 76 ? 6.365 -11.741 -3.263 1.00 83.31 76 VAL A N 1
ATOM 552 C CA . VAL A 1 76 ? 6.124 -12.737 -2.201 1.00 83.31 76 VAL A CA 1
ATOM 553 C C . VAL A 1 76 ? 5.947 -12.066 -0.838 1.00 83.31 76 VAL A C 1
ATOM 555 O O . VAL A 1 76 ? 5.084 -12.457 -0.051 1.00 83.31 76 VAL A O 1
ATOM 558 N N . GLY A 1 77 ? 6.766 -11.048 -0.553 1.00 84.75 77 GLY A N 1
ATOM 559 C CA . GLY A 1 77 ? 6.643 -10.252 0.667 1.00 84.75 77 GLY A CA 1
ATOM 560 C C . GLY A 1 77 ? 5.361 -9.424 0.667 1.00 84.75 77 GLY A C 1
ATOM 561 O O . GLY A 1 77 ? 4.677 -9.353 1.687 1.00 84.75 77 GLY A O 1
ATOM 562 N N . LEU A 1 78 ? 5.011 -8.872 -0.496 1.00 88.75 78 LEU A N 1
ATOM 563 C CA . LEU A 1 78 ? 3.829 -8.048 -0.692 1.00 88.75 78 LEU A CA 1
ATOM 564 C C . LEU A 1 78 ? 2.528 -8.837 -0.502 1.00 88.75 78 LEU A C 1
ATOM 566 O O . LEU A 1 78 ? 1.696 -8.410 0.290 1.00 88.75 78 LEU A O 1
ATOM 570 N N . ASP A 1 79 ? 2.353 -9.991 -1.158 1.00 89.94 79 ASP A N 1
ATOM 571 C CA . ASP A 1 79 ? 1.140 -10.816 -1.006 1.00 89.94 79 ASP A CA 1
ATOM 572 C C . ASP A 1 79 ? 0.931 -11.234 0.458 1.00 89.94 79 ASP A C 1
ATOM 574 O O . ASP A 1 79 ? -0.159 -11.061 1.005 1.00 89.94 79 ASP A O 1
ATOM 578 N N . ARG A 1 80 ? 1.996 -11.682 1.138 1.00 89.31 80 ARG A N 1
ATOM 579 C CA . ARG A 1 80 ? 1.931 -12.047 2.560 1.00 89.31 80 ARG A CA 1
ATOM 580 C C . ARG A 1 80 ? 1.539 -10.862 3.442 1.00 89.31 80 ARG A C 1
ATOM 582 O O . ARG A 1 80 ? 0.675 -11.009 4.305 1.00 89.31 80 ARG A O 1
ATOM 589 N N . ALA A 1 81 ? 2.183 -9.711 3.249 1.00 90.06 81 ALA A N 1
ATOM 590 C CA . ALA A 1 81 ? 1.911 -8.518 4.042 1.00 90.06 81 ALA A CA 1
ATOM 591 C C . ALA A 1 81 ? 0.483 -8.005 3.809 1.00 90.06 81 ALA A C 1
ATOM 593 O O . ALA A 1 81 ? -0.202 -7.677 4.771 1.00 90.06 81 ALA A O 1
ATOM 594 N N . LEU A 1 82 ? 0.006 -8.011 2.560 1.00 91.69 82 LEU A N 1
ATOM 595 C CA . LEU A 1 82 ? -1.352 -7.593 2.212 1.00 91.69 82 LEU A CA 1
ATOM 596 C C . LEU A 1 82 ? -2.416 -8.513 2.803 1.00 91.69 82 LEU A C 1
ATOM 598 O O . LEU A 1 82 ? -3.370 -8.010 3.389 1.00 91.69 82 LEU A O 1
ATOM 602 N N . ARG A 1 83 ? -2.255 -9.838 2.696 1.00 91.88 83 ARG A N 1
ATOM 603 C CA . ARG A 1 83 ? -3.183 -10.797 3.321 1.00 91.88 83 ARG A CA 1
ATOM 604 C C . ARG A 1 83 ? -3.260 -10.583 4.824 1.00 91.88 83 ARG A C 1
ATOM 606 O O . ARG A 1 83 ? -4.350 -10.422 5.352 1.00 91.88 83 ARG A O 1
ATOM 613 N N . SER A 1 84 ? -2.104 -10.477 5.481 1.00 90.62 84 SER A N 1
ATOM 614 C CA . SER A 1 84 ? -2.054 -10.206 6.917 1.00 90.62 84 SER A CA 1
ATOM 615 C C . SER A 1 84 ? -2.728 -8.877 7.270 1.00 90.62 84 SER A C 1
ATOM 617 O O . SER A 1 84 ? -3.480 -8.820 8.235 1.00 90.62 84 SER A O 1
ATOM 619 N N . SER A 1 85 ? -2.522 -7.814 6.488 1.00 90.69 85 SER A N 1
ATOM 620 C CA . SER A 1 85 ? -3.207 -6.538 6.720 1.00 90.69 85 SER A CA 1
ATOM 621 C C . SER A 1 85 ? -4.719 -6.632 6.536 1.00 90.69 85 SER A C 1
ATOM 623 O O . SER A 1 85 ? -5.447 -6.068 7.347 1.00 90.69 85 SER A O 1
ATOM 625 N N . VAL A 1 86 ? -5.202 -7.343 5.514 1.00 91.94 86 VAL A N 1
ATOM 626 C CA . VAL A 1 86 ? -6.640 -7.576 5.311 1.00 91.94 86 VAL A CA 1
ATOM 627 C C . VAL A 1 86 ? -7.229 -8.359 6.481 1.00 91.94 86 VAL A C 1
ATOM 629 O O . VAL A 1 86 ? -8.236 -7.927 7.034 1.00 91.94 86 VAL A O 1
ATOM 632 N N . ASP A 1 87 ? -6.588 -9.452 6.895 1.00 91.50 87 ASP A N 1
ATOM 633 C CA . ASP A 1 87 ? -7.061 -10.292 7.998 1.00 91.50 87 ASP A CA 1
ATOM 634 C C . ASP A 1 87 ? -7.172 -9.490 9.307 1.00 91.50 87 ASP A C 1
ATOM 636 O O . ASP A 1 87 ? -8.208 -9.539 9.975 1.00 91.50 87 ASP A O 1
ATOM 640 N N . GLU A 1 88 ? -6.166 -8.666 9.630 1.00 89.75 88 GLU A N 1
ATOM 641 C CA . GLU A 1 88 ? -6.188 -7.877 10.869 1.00 89.75 88 GLU A CA 1
ATOM 642 C C . GLU A 1 88 ? -7.164 -6.700 10.812 1.00 89.75 88 GLU A C 1
ATOM 644 O O . GLU A 1 88 ? -7.777 -6.364 11.830 1.00 89.75 88 GLU A O 1
ATOM 649 N N . LEU A 1 89 ? -7.355 -6.089 9.639 1.00 90.25 89 LEU A N 1
ATOM 650 C CA . LEU A 1 89 ? -8.375 -5.058 9.449 1.00 90.25 89 LEU A CA 1
ATOM 651 C C . LEU A 1 89 ? -9.789 -5.645 9.541 1.00 90.25 89 LEU A C 1
ATOM 653 O O . LEU A 1 89 ? -10.627 -5.051 10.213 1.00 90.25 89 LEU A O 1
ATOM 657 N N . CYS A 1 90 ? -10.036 -6.823 8.962 1.00 89.81 90 CYS A N 1
ATOM 658 C CA . CYS A 1 90 ? -11.292 -7.562 9.115 1.00 89.81 90 CYS A CA 1
ATOM 659 C C . CYS A 1 90 ? -11.549 -7.939 10.579 1.00 89.81 90 CYS A C 1
ATOM 661 O O . CYS A 1 90 ? -12.658 -7.783 11.084 1.00 89.81 90 CYS A O 1
ATOM 663 N N . LEU A 1 91 ? -10.534 -8.432 11.295 1.00 87.94 91 LEU A N 1
ATOM 664 C CA . LEU A 1 91 ? -10.665 -8.770 12.712 1.00 87.94 91 LEU A CA 1
ATOM 665 C C . LEU A 1 91 ? -11.004 -7.534 13.553 1.00 87.94 91 LEU A C 1
ATOM 667 O O . LEU A 1 91 ? -11.835 -7.610 14.459 1.00 87.94 91 LEU A O 1
ATOM 671 N N . LEU A 1 92 ? -10.381 -6.395 13.252 1.00 85.81 92 LEU A N 1
ATOM 672 C CA . LEU A 1 92 ? -10.682 -5.136 13.918 1.00 85.81 92 LEU A CA 1
ATOM 673 C C . LEU A 1 92 ? -12.088 -4.625 13.572 1.00 85.81 92 LEU A C 1
ATOM 675 O O . LEU A 1 92 ? -12.806 -4.229 14.484 1.00 85.81 92 LEU A O 1
ATOM 679 N N . GLU A 1 93 ? -12.500 -4.678 12.307 1.00 86.56 93 GLU A N 1
ATOM 680 C CA . GLU A 1 93 ? -13.855 -4.320 11.870 1.00 86.56 93 GLU A CA 1
ATOM 681 C C . GLU A 1 93 ? -14.912 -5.178 12.572 1.00 86.56 93 GLU A C 1
ATOM 683 O O . GLU A 1 93 ? -15.799 -4.631 13.217 1.00 86.56 93 GLU A O 1
ATOM 688 N N . ASN A 1 94 ? -14.761 -6.506 12.569 1.00 83.94 94 ASN A N 1
ATOM 689 C CA . ASN A 1 94 ? -15.676 -7.425 13.253 1.00 83.94 94 ASN A CA 1
ATOM 690 C C . ASN A 1 94 ? -15.792 -7.110 14.750 1.00 83.94 94 ASN A C 1
ATOM 692 O O . ASN A 1 94 ? -16.891 -7.071 15.304 1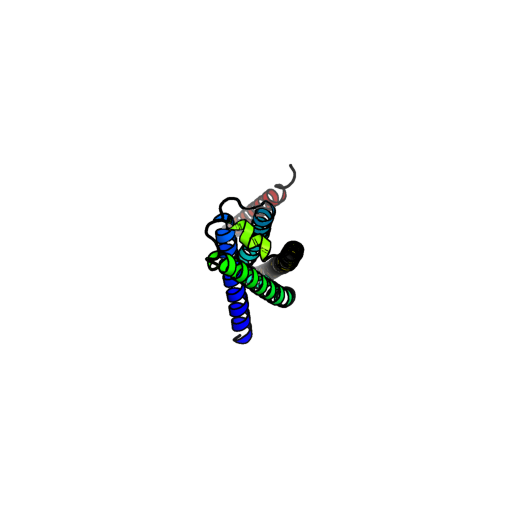.00 83.94 94 ASN A O 1
ATOM 696 N N . LYS A 1 95 ? -14.656 -6.837 15.409 1.00 79.06 95 LYS A N 1
ATOM 697 C CA . LYS A 1 95 ? -14.646 -6.408 16.812 1.00 79.06 95 LYS A CA 1
ATOM 698 C C . LYS A 1 95 ? -15.407 -5.090 16.983 1.00 79.06 95 LYS A C 1
ATOM 700 O O . LYS A 1 95 ? -16.189 -4.968 17.920 1.00 79.06 95 LYS A O 1
ATOM 705 N N . LEU A 1 96 ? -15.208 -4.114 16.094 1.00 77.25 96 LEU A N 1
ATOM 706 C CA . LEU A 1 96 ? -15.911 -2.827 16.129 1.00 77.25 96 LEU A CA 1
ATOM 707 C C . LEU A 1 96 ? -17.422 -2.970 15.884 1.00 77.25 96 LEU A C 1
ATOM 709 O O . LEU A 1 96 ? -18.208 -2.323 16.579 1.00 77.25 96 LEU A O 1
ATOM 713 N N . GLU A 1 97 ? -17.844 -3.836 14.967 1.00 75.31 97 GLU A N 1
ATOM 714 C CA . GLU A 1 97 ? -19.256 -4.113 14.686 1.00 75.31 97 GLU A CA 1
ATOM 715 C C . GLU A 1 97 ? -19.964 -4.801 15.856 1.00 75.31 97 GLU A C 1
ATOM 717 O O . GLU A 1 97 ? -21.075 -4.405 16.223 1.00 75.31 97 GLU A O 1
ATOM 722 N N . GLU A 1 98 ? -19.307 -5.757 16.521 1.00 68.62 98 GLU A N 1
ATOM 723 C CA . GLU A 1 98 ? -19.817 -6.388 17.746 1.00 68.62 98 GLU A CA 1
ATOM 724 C C . GLU A 1 98 ? -20.087 -5.336 18.855 1.00 68.62 98 GLU A C 1
ATOM 726 O O . GLU A 1 98 ? -21.025 -5.461 19.656 1.00 68.62 98 GLU A O 1
ATOM 731 N N . TYR A 1 99 ? -19.347 -4.216 18.857 1.00 63.16 99 TYR A N 1
ATOM 732 C CA . TYR A 1 99 ? -19.572 -3.082 19.770 1.00 63.16 99 TYR A CA 1
ATOM 733 C C . TYR A 1 99 ? -20.774 -2.216 19.406 1.00 63.16 99 TYR A C 1
ATOM 735 O O . TYR A 1 99 ? -21.433 -1.686 20.306 1.00 63.16 99 TYR A O 1
ATOM 743 N N . VAL A 1 100 ? -21.073 -2.069 18.114 1.00 58.59 100 VAL A N 1
ATOM 744 C CA . VAL A 1 100 ? -22.242 -1.317 17.636 1.00 58.59 100 VAL A CA 1
ATOM 745 C C . VAL A 1 100 ? -23.520 -2.146 17.807 1.00 58.59 100 VAL A C 1
ATOM 747 O O . VAL A 1 100 ? -24.544 -1.609 18.231 1.00 58.59 100 VAL A O 1
ATOM 750 N N . GLY A 1 101 ? -23.452 -3.456 17.547 1.00 51.75 101 GLY A N 1
ATOM 751 C CA . GLY A 1 101 ? -24.588 -4.382 17.615 1.00 51.75 101 GLY A CA 1
ATOM 752 C C . GLY A 1 101 ? -25.020 -4.782 19.032 1.00 51.75 101 GLY A C 1
ATOM 753 O O . GLY A 1 101 ? -26.185 -5.123 19.246 1.00 51.75 101 GLY A O 1
ATOM 754 N N . SER A 1 102 ? -24.132 -4.702 20.030 1.00 53.16 102 SER A N 1
ATOM 755 C CA . SER A 1 102 ? -24.473 -5.021 21.423 1.00 53.16 102 SER A CA 1
ATOM 756 C C . SER A 1 102 ? -25.357 -3.935 22.060 1.00 53.16 102 SER A C 1
ATOM 758 O O . SER A 1 102 ? -24.895 -3.053 22.781 1.00 53.16 102 SER A O 1
ATOM 760 N N . GLN A 1 103 ? -26.677 -4.032 21.864 1.00 47.62 103 GLN A N 1
ATOM 761 C CA . GLN A 1 103 ? -27.723 -3.234 22.540 1.00 47.62 103 GLN A CA 1
ATOM 762 C C . GLN A 1 103 ? -27.789 -3.432 24.075 1.00 47.62 103 GLN A C 1
ATOM 764 O O . GLN A 1 103 ? -28.745 -3.023 24.738 1.00 47.62 103 GLN A O 1
ATOM 769 N N . LEU A 1 104 ? -26.781 -4.057 24.682 1.00 47.47 104 LEU A N 1
ATOM 770 C CA . LEU A 1 104 ? -26.733 -4.324 26.110 1.00 47.47 104 LEU A CA 1
ATOM 771 C C . LEU A 1 104 ? -26.339 -3.050 26.868 1.00 47.47 104 LEU A C 1
ATOM 773 O O . LEU A 1 104 ? -25.171 -2.724 27.065 1.00 47.47 104 LEU A O 1
ATOM 777 N N . THR A 1 105 ? -27.387 -2.380 27.350 1.00 47.31 105 THR A N 1
ATOM 778 C CA . THR A 1 105 ? -27.436 -1.298 28.345 1.00 47.31 105 THR A CA 1
ATOM 779 C C . THR A 1 105 ? -27.199 0.124 27.821 1.00 47.31 105 THR A C 1
ATOM 781 O O . THR A 1 105 ? -26.081 0.597 27.636 1.00 47.31 105 THR A O 1
ATOM 784 N N . ALA A 1 106 ? -28.296 0.879 27.720 1.00 51.66 106 ALA A N 1
ATOM 785 C CA . ALA A 1 106 ? -28.363 2.311 27.407 1.00 51.66 106 ALA A CA 1
ATOM 786 C C . ALA A 1 106 ? -27.632 3.249 28.406 1.00 51.66 106 ALA A C 1
ATOM 788 O O . ALA A 1 106 ? -27.846 4.457 28.386 1.00 51.66 106 ALA A O 1
ATOM 789 N N . LYS A 1 107 ? -26.789 2.722 29.307 1.00 53.09 107 LYS A N 1
ATOM 790 C CA . LYS A 1 107 ? -26.102 3.478 30.372 1.00 53.09 107 LYS A CA 1
ATOM 791 C C . LYS A 1 107 ? -24.574 3.519 30.248 1.00 53.09 107 LYS A C 1
ATOM 793 O O . LYS A 1 107 ? -23.943 4.270 30.988 1.00 53.09 107 LYS A O 1
ATOM 798 N N . MET A 1 108 ? -23.959 2.750 29.345 1.00 56.12 108 MET A N 1
ATOM 799 C CA . MET A 1 108 ? -22.507 2.793 29.119 1.00 56.12 108 MET A CA 1
ATOM 800 C C . MET A 1 108 ? -22.159 3.479 27.797 1.00 56.12 108 MET A C 1
ATOM 802 O O . MET A 1 108 ? -22.695 3.124 26.744 1.00 56.12 108 MET A O 1
ATOM 806 N N . SER A 1 109 ? -21.211 4.425 27.851 1.00 61.09 109 SER A N 1
ATOM 807 C CA . SER A 1 109 ? -20.631 5.026 26.647 1.00 61.09 109 SER A CA 1
ATOM 808 C C . SER A 1 109 ? -20.057 3.939 25.736 1.00 61.09 109 SER A C 1
ATOM 810 O O . SER A 1 109 ? -19.541 2.924 26.211 1.00 61.09 109 SER A O 1
ATOM 812 N N . LEU A 1 110 ? -20.171 4.149 24.423 1.00 59.12 110 LEU A N 1
ATOM 813 C CA . LEU A 1 110 ? -19.744 3.214 23.374 1.00 59.12 110 LEU A CA 1
ATOM 814 C C . LEU A 1 110 ? -18.311 2.691 23.603 1.00 59.12 110 LEU A C 1
ATOM 816 O O . LEU A 1 110 ? -18.054 1.495 23.505 1.00 59.12 110 LEU A O 1
ATOM 820 N N . TRP A 1 111 ? -17.409 3.564 24.057 1.00 61.03 111 TRP A N 1
ATOM 821 C CA . TRP A 1 111 ? -16.046 3.203 24.449 1.00 61.03 111 TRP A CA 1
ATOM 822 C C . TRP A 1 111 ? -15.969 2.226 25.628 1.00 61.03 111 TRP A C 1
ATOM 824 O O . TRP A 1 111 ? -15.202 1.267 25.578 1.00 61.03 111 TRP A O 1
ATOM 834 N N . LYS A 1 112 ? -16.721 2.446 26.716 1.00 59.9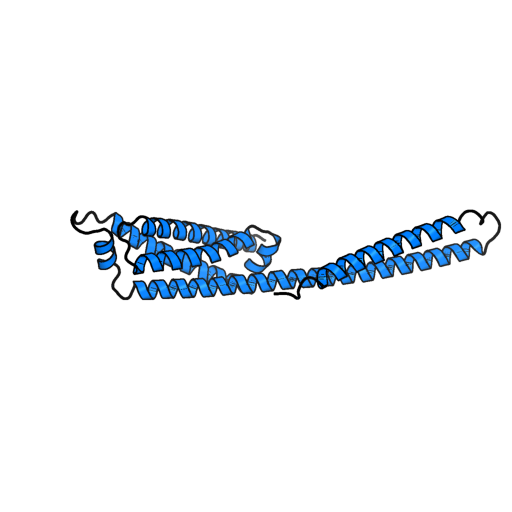7 112 LYS A N 1
ATOM 835 C CA . LYS A 1 112 ? -16.637 1.567 27.895 1.00 59.97 112 LYS A CA 1
ATOM 836 C C . LYS A 1 112 ? -16.979 0.120 27.532 1.00 59.97 112 LYS A C 1
ATOM 838 O O . LYS A 1 112 ? -16.399 -0.780 28.128 1.00 59.97 112 LYS A O 1
ATOM 843 N N . ARG A 1 113 ? -17.841 -0.090 26.531 1.00 61.31 113 ARG A N 1
ATOM 844 C CA . ARG A 1 113 ? -18.130 -1.407 25.944 1.00 61.31 113 ARG A CA 1
ATOM 845 C C . ARG A 1 113 ? -16.963 -1.934 25.101 1.00 61.31 113 ARG A C 1
ATOM 847 O O . ARG A 1 113 ? -16.505 -3.036 25.372 1.00 61.31 113 ARG A O 1
ATOM 854 N N . ALA A 1 114 ? -16.400 -1.122 24.204 1.00 57.66 114 ALA A N 1
ATOM 855 C CA . ALA A 1 114 ? -15.227 -1.491 23.396 1.00 57.66 114 ALA A CA 1
ATOM 856 C C . ALA A 1 114 ? -13.959 -1.806 24.224 1.00 57.66 114 ALA A C 1
ATOM 858 O O . ALA A 1 114 ? -13.104 -2.582 23.805 1.00 57.66 114 ALA A O 1
ATOM 859 N N . ARG A 1 115 ? -13.820 -1.219 25.420 1.00 60.59 115 ARG A N 1
ATOM 860 C CA . ARG A 1 115 ? -12.736 -1.528 26.368 1.00 60.59 115 ARG A CA 1
ATOM 861 C C . ARG A 1 115 ? -12.923 -2.872 27.081 1.00 60.59 115 ARG A C 1
ATOM 863 O O . ARG A 1 115 ? -11.941 -3.461 27.516 1.00 60.59 115 ARG A O 1
ATOM 870 N N . LEU A 1 116 ? -14.162 -3.317 27.290 1.00 56.00 116 LEU A N 1
ATOM 871 C CA . LEU A 1 116 ? -14.451 -4.553 28.033 1.00 56.00 116 LEU A CA 1
ATOM 872 C C . LEU A 1 116 ? -14.187 -5.812 27.198 1.00 56.00 116 LEU A C 1
ATOM 874 O O . LEU A 1 116 ? -13.917 -6.872 27.753 1.00 56.00 116 LEU A O 1
ATOM 878 N N . SER A 1 117 ? -14.237 -5.678 25.880 1.00 56.59 117 SER A N 1
ATOM 879 C CA . SER A 1 117 ? -13.994 -6.723 24.884 1.00 56.59 117 SER A CA 1
ATOM 880 C C . SER A 1 117 ? -12.540 -6.793 24.409 1.00 56.59 117 SER A C 1
ATOM 882 O O . SER A 1 117 ? -12.002 -7.885 24.273 1.00 56.59 117 SER A O 1
ATOM 884 N N . LEU A 1 118 ? -11.870 -5.652 24.201 1.00 61.59 118 LEU A N 1
ATOM 885 C CA . LEU A 1 118 ? -10.426 -5.598 23.963 1.00 61.59 118 LEU A CA 1
ATOM 886 C C . LEU A 1 118 ? -9.710 -5.620 25.312 1.00 61.59 118 LEU A C 1
ATOM 888 O O . LEU A 1 118 ? -9.515 -4.580 25.949 1.00 61.59 118 LEU A O 1
ATOM 892 N N . ARG A 1 119 ? -9.307 -6.815 25.759 1.00 62.31 119 ARG A N 1
ATOM 893 C CA . ARG A 1 119 ? -8.471 -6.957 26.959 1.00 62.31 119 ARG A CA 1
ATOM 894 C C . ARG A 1 119 ? -7.227 -6.073 26.823 1.00 62.31 119 ARG A C 1
ATOM 896 O O . ARG A 1 119 ? -6.627 -5.981 25.751 1.00 62.31 119 ARG A O 1
ATOM 903 N N . SER A 1 120 ? -6.823 -5.416 27.911 1.00 56.88 120 SER A N 1
ATOM 904 C CA . SER A 1 120 ? -5.586 -4.629 27.953 1.00 56.88 120 SER A CA 1
ATOM 905 C C . SER A 1 120 ? -4.389 -5.552 27.686 1.00 56.88 120 SER A C 1
ATOM 907 O O . SER A 1 120 ? -3.983 -6.297 28.570 1.00 56.88 120 SER A O 1
ATOM 909 N N . GLY A 1 121 ? -3.891 -5.549 26.451 1.00 66.31 121 GLY A N 1
ATOM 910 C CA . GLY A 1 121 ? -2.885 -6.485 25.935 1.00 66.31 121 GLY A CA 1
ATOM 911 C C . GLY A 1 121 ? -3.083 -6.697 24.435 1.00 66.31 121 GLY A C 1
ATOM 912 O O . GLY A 1 121 ? -2.219 -6.338 23.643 1.00 66.31 121 GLY A O 1
ATOM 913 N N . GLU A 1 122 ? -4.298 -7.081 24.037 1.00 75.88 122 GLU A N 1
ATOM 914 C CA . GLU A 1 122 ? -4.666 -7.296 22.627 1.00 75.88 122 GLU A CA 1
ATOM 915 C C . GLU A 1 122 ? -4.520 -6.025 21.783 1.00 75.88 122 GLU A C 1
ATOM 917 O O . GLU A 1 122 ? -4.156 -6.074 20.614 1.00 75.88 122 GLU A O 1
ATOM 922 N N . PHE A 1 123 ? -4.777 -4.862 22.386 1.00 76.69 123 PHE A N 1
ATOM 923 C CA . PHE A 1 123 ? -4.599 -3.577 21.718 1.00 76.69 123 PHE A CA 1
ATOM 924 C C . PHE A 1 123 ? -3.124 -3.279 21.406 1.00 76.69 123 PHE A C 1
ATOM 926 O O . PHE A 1 123 ? -2.812 -2.757 20.339 1.00 76.69 123 PHE A O 1
ATOM 933 N N . ALA A 1 124 ? -2.214 -3.596 22.331 1.00 80.06 124 ALA A N 1
ATOM 934 C CA . ALA A 1 124 ? -0.785 -3.385 22.117 1.00 80.06 124 ALA A CA 1
ATOM 935 C C . ALA A 1 124 ? -0.252 -4.344 21.045 1.00 80.06 124 ALA A C 1
ATOM 937 O O . ALA A 1 124 ? 0.441 -3.898 20.135 1.00 80.06 124 ALA A O 1
ATOM 938 N N . GLU A 1 125 ? -0.667 -5.612 21.098 1.00 86.00 125 GLU A N 1
ATOM 939 C CA . GLU A 1 125 ? -0.335 -6.615 20.082 1.00 86.00 125 GLU A CA 1
ATOM 940 C C . GLU A 1 125 ? -0.842 -6.211 18.694 1.00 86.00 125 GLU A C 1
ATOM 942 O O . GLU A 1 125 ? -0.107 -6.287 17.715 1.00 86.00 125 GLU A O 1
ATOM 947 N N . MET A 1 126 ? -2.080 -5.724 18.591 1.00 85.81 126 MET A N 1
ATOM 948 C CA . MET A 1 126 ? -2.646 -5.284 17.315 1.00 85.81 126 MET A CA 1
ATOM 949 C C . MET A 1 126 ? -1.878 -4.094 16.727 1.00 85.81 126 MET A C 1
ATOM 951 O O . MET A 1 126 ? -1.607 -4.058 15.528 1.00 85.81 126 MET A O 1
ATOM 955 N N . ARG A 1 127 ? -1.476 -3.134 17.567 1.00 86.88 127 ARG A N 1
ATOM 956 C CA . ARG A 1 127 ? -0.632 -2.015 17.130 1.00 86.88 127 ARG A CA 1
ATOM 957 C C . ARG A 1 127 ? 0.743 -2.472 16.663 1.00 86.88 127 ARG A C 1
ATOM 959 O O . ARG A 1 127 ? 1.250 -1.950 15.673 1.00 86.88 127 ARG A O 1
ATOM 966 N N . GLU A 1 128 ? 1.341 -3.432 17.358 1.00 89.31 128 GLU A N 1
ATOM 967 C CA . GLU A 1 128 ? 2.618 -4.016 16.956 1.00 89.31 128 GLU A CA 1
ATOM 968 C C . GLU A 1 128 ? 2.501 -4.712 15.596 1.00 89.31 128 GLU A C 1
ATOM 970 O O . GLU A 1 128 ? 3.292 -4.414 14.701 1.00 89.31 128 GLU A O 1
ATOM 975 N N . ARG A 1 129 ? 1.444 -5.506 15.378 1.00 89.62 129 ARG A N 1
ATOM 976 C CA . ARG A 1 129 ? 1.162 -6.141 14.079 1.00 89.62 129 ARG A CA 1
ATOM 977 C C . ARG A 1 129 ? 0.978 -5.118 12.958 1.00 89.62 129 ARG A C 1
ATOM 979 O O . ARG A 1 129 ? 1.593 -5.261 11.903 1.00 89.62 129 ARG A O 1
ATOM 986 N N . PHE A 1 130 ? 0.214 -4.043 13.175 1.00 88.75 130 PHE A N 1
ATOM 987 C CA . PHE A 1 130 ? 0.085 -2.975 12.173 1.00 88.75 130 PHE A CA 1
ATOM 988 C C . PHE A 1 130 ? 1.419 -2.272 11.892 1.00 88.75 130 PHE A C 1
ATOM 990 O O . PHE A 1 130 ? 1.731 -1.963 10.739 1.00 88.75 130 PHE A O 1
ATOM 997 N N . ALA A 1 131 ? 2.246 -2.051 12.916 1.00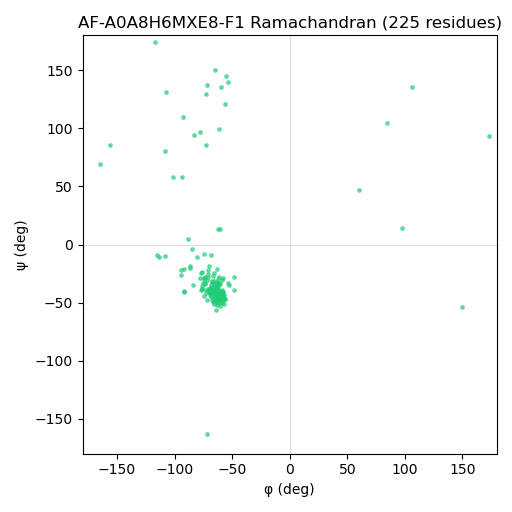 88.62 131 ALA A N 1
ATOM 998 C CA . ALA A 1 131 ? 3.569 -1.465 12.740 1.00 88.62 131 ALA A CA 1
ATOM 999 C C . ALA A 1 131 ? 4.510 -2.386 11.944 1.00 88.62 131 ALA A C 1
ATOM 1001 O O . ALA A 1 131 ? 5.246 -1.903 11.080 1.00 88.62 131 ALA A O 1
ATOM 1002 N N . GLU A 1 132 ? 4.484 -3.694 12.202 1.00 90.12 132 GLU A N 1
ATOM 1003 C CA . GLU A 1 132 ? 5.233 -4.701 11.446 1.00 90.12 132 GLU A CA 1
ATOM 1004 C C . GLU A 1 132 ? 4.789 -4.767 9.985 1.00 90.12 132 GLU A C 1
ATOM 1006 O O . GLU A 1 132 ? 5.629 -4.705 9.086 1.00 90.12 132 GLU A O 1
ATOM 1011 N N . GLN A 1 133 ? 3.479 -4.802 9.737 1.00 90.25 133 GLN A N 1
ATOM 1012 C CA . GLN A 1 133 ? 2.915 -4.782 8.387 1.00 90.25 133 GLN A CA 1
ATOM 1013 C C . GLN A 1 133 ? 3.321 -3.517 7.631 1.00 90.25 133 GLN A C 1
ATOM 1015 O O . GLN A 1 133 ? 3.782 -3.595 6.492 1.00 90.25 133 GLN A O 1
ATOM 1020 N N . ARG A 1 134 ? 3.248 -2.347 8.278 1.00 91.62 134 ARG A N 1
ATOM 1021 C CA . ARG A 1 134 ? 3.695 -1.078 7.690 1.00 91.62 134 ARG A CA 1
ATOM 1022 C C . ARG A 1 134 ? 5.176 -1.123 7.313 1.00 91.62 134 ARG A C 1
ATOM 1024 O O . ARG A 1 134 ? 5.537 -0.667 6.231 1.00 91.62 134 ARG A O 1
ATOM 1031 N N . ARG A 1 135 ? 6.039 -1.688 8.169 1.00 91.06 135 ARG A N 1
ATOM 1032 C CA . ARG A 1 135 ? 7.467 -1.872 7.852 1.00 91.06 135 ARG A CA 1
ATOM 1033 C C . ARG A 1 135 ? 7.652 -2.812 6.662 1.00 91.06 135 ARG A C 1
ATOM 1035 O O . ARG A 1 135 ? 8.396 -2.469 5.750 1.00 91.06 135 ARG A O 1
ATOM 1042 N N . ALA A 1 136 ? 6.966 -3.954 6.645 1.00 90.44 136 ALA A N 1
ATOM 1043 C CA . ALA A 1 136 ? 7.062 -4.930 5.560 1.00 90.44 136 ALA A CA 1
ATOM 1044 C C . ALA A 1 136 ? 6.614 -4.339 4.212 1.00 90.44 136 ALA A C 1
ATOM 1046 O O . ALA A 1 136 ? 7.322 -4.461 3.212 1.00 90.44 136 ALA A O 1
ATOM 1047 N N . LEU A 1 137 ? 5.485 -3.628 4.192 1.00 91.25 137 LEU A N 1
ATOM 1048 C CA . LEU A 1 137 ? 4.995 -2.929 3.003 1.00 91.25 137 LEU A CA 1
ATOM 1049 C C . LEU A 1 137 ? 5.925 -1.781 2.594 1.00 91.25 137 LEU A C 1
ATOM 1051 O O . LEU A 1 137 ? 6.174 -1.594 1.407 1.00 91.25 137 LEU A O 1
ATOM 1055 N N . GLY A 1 138 ? 6.503 -1.055 3.554 1.00 90.06 138 GLY A N 1
ATOM 1056 C CA . GLY A 1 138 ? 7.510 -0.025 3.289 1.00 90.06 138 GLY A CA 1
ATOM 1057 C C . GLY A 1 138 ? 8.777 -0.585 2.637 1.00 90.06 138 GLY A C 1
ATOM 1058 O O . GLY A 1 138 ? 9.298 0.010 1.694 1.00 90.06 138 GLY A O 1
ATOM 1059 N N . VAL A 1 139 ? 9.238 -1.763 3.069 1.00 90.56 139 VAL A N 1
ATOM 1060 C CA . VAL A 1 139 ? 10.330 -2.487 2.396 1.00 90.56 139 VAL A CA 1
ATOM 1061 C C . VAL A 1 139 ? 9.925 -2.855 0.970 1.00 90.56 139 VAL A C 1
ATOM 1063 O O . VAL A 1 139 ? 10.713 -2.645 0.053 1.00 90.56 139 VAL A O 1
ATOM 1066 N N . CYS A 1 140 ? 8.693 -3.322 0.750 1.00 89.06 140 CYS A N 1
ATOM 1067 C CA . CYS A 1 140 ? 8.202 -3.622 -0.598 1.00 89.06 140 CYS A CA 1
ATOM 1068 C C . CYS A 1 140 ? 8.197 -2.376 -1.500 1.00 89.06 140 CYS A C 1
ATOM 1070 O O . CYS A 1 140 ? 8.647 -2.454 -2.639 1.00 89.06 140 CYS A O 1
ATOM 1072 N N . VAL A 1 141 ? 7.771 -1.215 -0.987 1.00 90.94 141 VAL A N 1
ATOM 1073 C CA . VAL A 1 141 ? 7.852 0.071 -1.707 1.00 90.94 141 VAL A CA 1
ATOM 1074 C C . VAL A 1 141 ? 9.303 0.419 -2.051 1.00 90.94 141 VAL A C 1
ATOM 1076 O O . VAL A 1 141 ? 9.593 0.801 -3.182 1.00 90.94 141 VAL A O 1
ATOM 1079 N N . ALA A 1 142 ? 10.228 0.271 -1.100 1.00 89.00 142 ALA A N 1
ATOM 1080 C CA . ALA A 1 142 ? 11.640 0.573 -1.320 1.00 89.00 142 ALA A CA 1
ATOM 1081 C C . ALA A 1 142 ? 12.272 -0.344 -2.380 1.00 89.00 142 ALA A C 1
ATOM 1083 O O . ALA A 1 142 ? 12.986 0.138 -3.260 1.00 89.00 142 ALA A O 1
ATOM 1084 N N . VAL A 1 143 ? 11.975 -1.646 -2.337 1.00 88.31 143 VAL A N 1
ATOM 1085 C CA . VAL A 1 143 ? 12.445 -2.617 -3.337 1.00 88.31 143 VAL A CA 1
ATOM 1086 C C . VAL A 1 143 ? 11.828 -2.325 -4.704 1.00 88.31 143 VAL A C 1
ATOM 1088 O O . VAL A 1 143 ? 12.558 -2.297 -5.691 1.00 88.31 143 VAL A O 1
ATOM 1091 N N . ALA A 1 144 ? 10.528 -2.026 -4.776 1.00 87.81 144 ALA A N 1
ATOM 1092 C CA . ALA A 1 144 ? 9.875 -1.641 -6.027 1.00 87.81 144 ALA A CA 1
ATOM 1093 C C . ALA A 1 144 ? 10.523 -0.393 -6.644 1.00 87.81 144 ALA A C 1
ATOM 1095 O O . ALA A 1 144 ? 10.831 -0.380 -7.833 1.00 87.81 144 ALA A O 1
ATOM 1096 N N . ASN A 1 145 ? 10.815 0.624 -5.830 1.00 88.44 145 ASN A N 1
ATOM 1097 C CA . ASN A 1 145 ? 11.522 1.823 -6.278 1.00 88.44 145 ASN A CA 1
ATOM 1098 C C . ASN A 1 145 ? 12.940 1.523 -6.755 1.00 88.44 145 ASN A C 1
ATOM 1100 O O . ASN A 1 145 ? 13.364 2.055 -7.781 1.00 88.44 145 ASN A O 1
ATOM 1104 N N . PHE A 1 146 ? 13.667 0.658 -6.049 1.00 87.00 146 PHE A N 1
ATOM 1105 C CA . PHE A 1 146 ? 14.996 0.229 -6.466 1.00 87.00 146 PHE A CA 1
ATOM 1106 C C . PHE A 1 146 ? 14.960 -0.473 -7.829 1.00 87.00 146 PHE A C 1
ATOM 1108 O O . PHE A 1 146 ? 15.745 -0.126 -8.712 1.00 87.00 146 PHE A O 1
ATOM 1115 N N . VAL A 1 147 ? 14.022 -1.404 -8.028 1.00 85.75 147 VAL A N 1
ATOM 1116 C CA . VAL A 1 147 ? 13.825 -2.099 -9.309 1.00 85.75 147 VAL A CA 1
ATOM 1117 C C . VAL A 1 147 ? 13.482 -1.097 -10.411 1.00 85.75 147 VAL A C 1
ATOM 1119 O O . VAL A 1 147 ? 14.207 -1.025 -11.398 1.00 85.75 147 VAL A O 1
ATOM 1122 N N . ASN A 1 148 ? 12.467 -0.254 -10.208 1.00 84.56 148 ASN A N 1
ATOM 1123 C CA . ASN A 1 148 ? 12.034 0.735 -11.201 1.00 84.56 148 ASN A CA 1
ATOM 1124 C C . ASN A 1 148 ? 13.165 1.707 -11.583 1.00 84.56 148 ASN A C 1
ATOM 1126 O O . ASN A 1 148 ? 13.380 1.995 -12.760 1.00 84.56 148 ASN A O 1
ATOM 1130 N N . THR A 1 149 ? 13.945 2.171 -10.602 1.00 83.88 149 THR A N 1
ATOM 1131 C CA . THR A 1 149 ? 15.076 3.081 -10.850 1.00 83.88 149 THR A CA 1
ATOM 1132 C C . THR A 1 149 ? 16.205 2.380 -11.608 1.00 83.88 149 THR A C 1
ATOM 1134 O O . THR A 1 149 ? 16.810 2.965 -12.510 1.00 83.88 149 THR A O 1
ATOM 1137 N N . THR A 1 150 ? 16.487 1.118 -11.273 1.00 80.69 150 THR A N 1
ATOM 1138 C CA . THR A 1 150 ? 17.544 0.330 -11.921 1.00 80.69 150 THR A CA 1
ATOM 1139 C C . THR A 1 150 ? 17.170 0.005 -13.365 1.00 80.69 150 THR A C 1
ATOM 1141 O O . THR A 1 150 ? 17.986 0.222 -14.261 1.00 80.69 150 THR A O 1
ATOM 1144 N N . SER A 1 151 ? 15.929 -0.420 -13.612 1.00 73.75 151 SER A N 1
ATOM 1145 C CA . SER A 1 151 ? 15.406 -0.671 -14.959 1.00 73.75 151 SER A CA 1
ATOM 1146 C C . SER A 1 151 ? 15.442 0.593 -15.819 1.00 73.75 151 SER A C 1
ATOM 1148 O O . SER A 1 151 ? 15.973 0.562 -16.929 1.00 73.75 151 SER A O 1
ATOM 1150 N N . GLY A 1 152 ? 14.992 1.736 -15.284 1.00 74.06 152 GLY A N 1
ATOM 1151 C CA . GLY A 1 152 ? 15.066 3.018 -15.991 1.00 74.06 152 GLY A CA 1
ATOM 1152 C C . GLY A 1 152 ? 16.504 3.444 -16.310 1.00 74.06 152 GLY A C 1
ATOM 1153 O O . GLY A 1 152 ? 16.795 3.885 -17.420 1.00 74.06 152 GLY A O 1
ATOM 1154 N N . THR A 1 153 ? 17.435 3.252 -15.373 1.00 72.81 153 THR A N 1
ATOM 1155 C CA . THR A 1 153 ? 18.857 3.576 -15.586 1.00 72.81 153 THR A CA 1
ATOM 1156 C C . THR A 1 153 ? 19.482 2.690 -16.665 1.00 72.81 153 THR A C 1
ATOM 1158 O O . THR A 1 153 ? 20.209 3.184 -17.529 1.00 72.81 153 THR A O 1
ATOM 1161 N N . MET A 1 154 ? 19.183 1.388 -16.656 1.00 69.81 154 MET A N 1
ATOM 1162 C CA . MET A 1 154 ? 19.681 0.447 -17.662 1.00 69.81 154 MET A CA 1
ATOM 1163 C C . MET A 1 154 ? 19.126 0.750 -19.055 1.00 69.81 154 MET A C 1
ATOM 1165 O O . MET A 1 154 ? 19.902 0.781 -20.010 1.00 69.81 154 MET A O 1
ATOM 1169 N N . ALA A 1 155 ? 17.836 1.079 -19.163 1.00 71.69 155 ALA A N 1
ATOM 1170 C CA . ALA A 1 155 ? 17.217 1.487 -20.423 1.00 71.69 155 ALA A CA 1
ATOM 1171 C C . ALA A 1 155 ? 17.885 2.743 -21.015 1.00 71.69 155 ALA A C 1
ATOM 1173 O O . ALA A 1 155 ? 18.181 2.799 -22.208 1.00 71.69 155 ALA A O 1
ATOM 1174 N N . VAL A 1 156 ? 18.208 3.735 -20.177 1.00 76.12 156 VAL A N 1
ATOM 1175 C CA . VAL A 1 156 ? 18.928 4.946 -20.612 1.00 76.12 156 VAL A CA 1
ATOM 1176 C C . VAL A 1 156 ? 20.346 4.621 -21.093 1.00 76.12 156 VAL A C 1
ATOM 1178 O O . VAL A 1 156 ? 20.803 5.168 -22.100 1.00 76.12 156 VAL A O 1
ATOM 1181 N N . LEU A 1 157 ? 21.063 3.733 -20.400 1.00 73.81 157 LEU A N 1
ATOM 1182 C CA . LEU A 1 157 ? 22.404 3.309 -20.812 1.00 73.81 157 LEU A CA 1
ATOM 1183 C C . LEU A 1 157 ? 22.387 2.550 -22.144 1.00 73.81 157 LEU A C 1
ATOM 1185 O O . LEU A 1 157 ? 23.280 2.753 -22.969 1.00 73.81 157 LEU A O 1
ATOM 1189 N N . GLU A 1 158 ? 21.383 1.708 -22.368 1.00 80.12 158 GLU A N 1
ATOM 1190 C CA . GLU A 1 158 ? 21.204 0.972 -23.618 1.00 80.12 158 GLU A CA 1
ATOM 1191 C C . GLU A 1 158 ? 20.867 1.911 -24.781 1.00 80.12 158 GLU A C 1
ATOM 1193 O O . GLU A 1 158 ? 21.574 1.906 -25.790 1.00 80.12 158 GLU A O 1
ATOM 1198 N N . MET A 1 159 ? 19.920 2.834 -24.590 1.00 81.69 159 MET A N 1
ATOM 1199 C CA . MET A 1 159 ? 19.588 3.855 -25.589 1.00 81.69 159 MET A CA 1
ATOM 1200 C C . MET A 1 159 ? 20.809 4.710 -25.964 1.00 81.69 159 MET A C 1
ATOM 1202 O O . MET A 1 159 ? 21.051 5.004 -27.135 1.00 81.69 159 MET A O 1
ATOM 1206 N N . ASN A 1 160 ? 21.640 5.079 -24.984 1.00 82.19 160 ASN A N 1
ATOM 1207 C CA . ASN A 1 160 ? 22.878 5.812 -25.248 1.00 82.19 160 ASN A CA 1
ATOM 1208 C C . ASN A 1 160 ? 23.884 4.992 -26.072 1.00 82.19 160 ASN A C 1
ATOM 1210 O O . ASN A 1 160 ? 24.543 5.547 -26.954 1.00 82.19 160 ASN A O 1
ATOM 1214 N N . ARG A 1 161 ? 23.999 3.679 -25.829 1.00 85.56 161 ARG A N 1
ATOM 1215 C CA . ARG A 1 161 ? 24.840 2.793 -26.651 1.00 85.56 161 ARG A CA 1
ATOM 1216 C C . ARG A 1 161 ? 24.326 2.714 -28.085 1.00 85.56 161 ARG A C 1
ATOM 1218 O O . ARG A 1 161 ? 25.124 2.849 -29.011 1.00 85.56 161 ARG A O 1
ATOM 1225 N N . GLU A 1 162 ? 23.019 2.564 -28.277 1.00 87.50 162 GLU A N 1
ATOM 1226 C CA . GLU A 1 162 ? 22.402 2.542 -29.607 1.00 87.50 162 GLU A CA 1
ATOM 1227 C C . GLU A 1 162 ? 22.650 3.844 -30.375 1.00 87.50 162 GLU A C 1
ATOM 1229 O O . GLU A 1 162 ? 23.032 3.808 -31.545 1.00 87.50 162 GLU A O 1
ATOM 1234 N N . ILE A 1 163 ? 22.532 4.999 -29.712 1.00 88.38 163 ILE A N 1
ATOM 1235 C CA . ILE A 1 163 ? 22.834 6.307 -30.310 1.00 88.38 163 ILE A CA 1
ATOM 1236 C C . ILE A 1 163 ? 24.297 6.387 -30.765 1.00 88.38 163 ILE A C 1
ATOM 1238 O O . ILE A 1 163 ? 24.579 6.900 -31.852 1.00 88.38 163 ILE A O 1
ATOM 1242 N N . VAL A 1 164 ? 25.241 5.879 -29.965 1.00 88.06 164 VAL A N 1
ATOM 1243 C CA . VAL A 1 164 ? 26.666 5.850 -30.333 1.00 88.06 164 VAL A CA 1
ATOM 1244 C C . VAL A 1 164 ? 26.897 4.969 -31.561 1.00 88.06 164 VAL A C 1
ATOM 1246 O O . VAL A 1 164 ? 27.576 5.398 -32.497 1.00 88.06 164 VAL A O 1
ATOM 1249 N N . VAL A 1 165 ? 26.293 3.779 -31.597 1.00 89.38 165 VAL A N 1
ATOM 1250 C CA . VAL A 1 165 ? 26.380 2.863 -32.746 1.00 89.38 165 VAL A CA 1
ATOM 1251 C C . VAL A 1 165 ? 25.777 3.503 -33.995 1.00 89.38 165 VAL A C 1
ATOM 1253 O O . VAL A 1 165 ? 26.406 3.512 -35.053 1.00 89.38 165 VAL A O 1
ATOM 1256 N N . LEU A 1 166 ? 24.596 4.111 -33.880 1.00 88.44 166 LEU A N 1
ATOM 1257 C CA . LEU A 1 166 ? 23.925 4.772 -34.994 1.00 88.44 166 LEU A CA 1
ATOM 1258 C C . LEU A 1 166 ? 24.758 5.941 -35.529 1.00 88.44 166 LEU A C 1
ATOM 1260 O O . LEU A 1 166 ? 24.916 6.086 -36.740 1.00 88.44 166 LEU A O 1
ATOM 1264 N N . LYS A 1 167 ? 25.358 6.740 -34.641 1.00 87.69 167 LYS A N 1
ATOM 1265 C CA . LYS A 1 167 ? 26.262 7.831 -35.024 1.00 87.69 167 LYS A CA 1
ATOM 1266 C C . LYS A 1 167 ? 27.494 7.313 -35.770 1.00 87.69 167 LYS A C 1
ATOM 1268 O O . LYS A 1 167 ? 27.899 7.938 -36.753 1.00 87.69 167 LYS A O 1
ATOM 1273 N N . SER A 1 168 ? 28.072 6.192 -35.335 1.00 89.50 168 SER A N 1
ATOM 1274 C CA . SER A 1 168 ? 29.190 5.548 -36.037 1.00 89.50 168 SER A CA 1
ATOM 1275 C C . SER A 1 168 ? 28.768 5.092 -37.431 1.00 89.50 168 SER A C 1
ATOM 1277 O O . SER A 1 168 ? 29.385 5.483 -38.415 1.00 89.50 168 SER A O 1
ATOM 1279 N N . ASN A 1 169 ? 27.651 4.370 -37.534 1.00 88.94 169 ASN A N 1
ATOM 1280 C CA . ASN A 1 169 ? 27.133 3.862 -38.805 1.00 88.94 169 ASN A CA 1
ATOM 1281 C C . ASN A 1 169 ? 26.798 4.993 -39.791 1.00 88.94 169 ASN A C 1
ATOM 1283 O O . ASN A 1 169 ? 27.099 4.900 -40.983 1.00 88.94 169 ASN A O 1
ATOM 1287 N N . VAL A 1 170 ? 26.207 6.089 -39.306 1.00 89.75 170 VAL A N 1
ATOM 1288 C CA . VAL A 1 170 ? 25.949 7.289 -40.117 1.00 89.75 170 VAL A CA 1
ATOM 1289 C C . VAL A 1 170 ? 27.263 7.934 -40.566 1.00 89.75 170 VAL A C 1
ATOM 1291 O O . VAL A 1 170 ? 27.399 8.311 -41.725 1.00 89.75 170 VAL A O 1
ATOM 1294 N N . SER A 1 171 ? 28.263 8.023 -39.690 1.00 87.06 171 SER A N 1
ATOM 1295 C CA . SER A 1 171 ? 29.571 8.584 -40.053 1.00 87.06 171 SER A CA 1
ATOM 1296 C C . SER A 1 171 ? 30.281 7.726 -41.107 1.00 87.06 171 SER A C 1
ATOM 1298 O O . SER A 1 171 ? 30.776 8.256 -42.099 1.00 87.06 171 SER A O 1
ATOM 1300 N N . ASP A 1 172 ? 30.256 6.402 -40.955 1.00 88.81 172 ASP A N 1
ATOM 1301 C CA . ASP A 1 172 ? 30.868 5.460 -41.896 1.00 88.81 172 ASP A CA 1
ATOM 1302 C C . ASP A 1 172 ? 30.169 5.459 -43.255 1.00 88.81 172 ASP A C 1
ATOM 1304 O O . ASP A 1 172 ? 30.819 5.386 -44.299 1.00 88.81 172 ASP A O 1
ATOM 1308 N N . THR A 1 173 ? 28.838 5.550 -43.271 1.00 89.50 173 THR A N 1
ATOM 1309 C CA . THR A 1 173 ? 28.075 5.662 -44.521 1.00 89.50 173 THR A CA 1
ATOM 1310 C C . THR A 1 173 ? 28.349 6.984 -45.226 1.00 89.50 173 THR A C 1
ATOM 1312 O O . THR A 1 173 ? 28.564 6.967 -46.437 1.00 89.50 173 THR A O 1
ATOM 1315 N N . LEU A 1 174 ? 28.443 8.101 -44.497 1.00 84.88 174 LEU A N 1
ATOM 1316 C CA . LEU A 1 174 ? 28.838 9.396 -45.060 1.00 84.88 174 LEU A CA 1
ATOM 1317 C C . LEU A 1 174 ? 30.263 9.371 -45.628 1.00 84.88 174 LEU A C 1
ATOM 1319 O O . LEU A 1 174 ? 30.481 9.866 -46.731 1.00 84.88 174 LEU A O 1
ATOM 1323 N N . LEU A 1 175 ? 31.220 8.748 -44.932 1.00 86.69 175 LEU A N 1
ATOM 1324 C CA . LEU A 1 175 ? 32.592 8.586 -45.426 1.00 86.69 175 LEU A CA 1
ATOM 1325 C C . LEU A 1 175 ? 32.651 7.718 -46.690 1.00 86.69 175 LEU A C 1
ATOM 1327 O O . LEU A 1 175 ? 33.369 8.046 -47.635 1.00 86.69 175 LEU A O 1
ATOM 1331 N N . LYS A 1 176 ? 31.873 6.630 -46.743 1.00 86.88 176 LYS A N 1
ATOM 1332 C CA . LYS A 1 176 ? 31.754 5.780 -47.939 1.00 86.88 176 LYS A CA 1
ATOM 1333 C C . LYS A 1 176 ? 31.113 6.529 -49.110 1.00 86.88 176 LYS A C 1
ATOM 1335 O O . LYS A 1 176 ? 31.571 6.367 -50.238 1.00 86.88 176 LYS A O 1
ATOM 1340 N N . LEU A 1 177 ? 30.098 7.354 -48.849 1.00 84.44 177 LEU A N 1
ATOM 1341 C CA . LEU A 1 177 ? 29.450 8.212 -49.846 1.00 84.44 177 LEU A CA 1
ATOM 1342 C C . LEU A 1 177 ? 30.409 9.274 -50.395 1.00 84.44 177 LEU A C 1
ATOM 1344 O O . LEU A 1 177 ? 30.504 9.418 -51.610 1.00 84.44 177 LEU A O 1
ATOM 1348 N N . ASP A 1 178 ? 31.169 9.955 -49.535 1.00 81.69 178 ASP A N 1
ATOM 1349 C CA . ASP A 1 178 ? 32.182 10.933 -49.958 1.00 81.69 178 ASP A CA 1
ATOM 1350 C C . ASP A 1 178 ? 33.295 10.255 -50.779 1.00 81.69 178 ASP A C 1
ATOM 1352 O O . ASP A 1 178 ? 33.677 10.723 -51.852 1.00 81.69 178 ASP A O 1
ATOM 1356 N N . ALA A 1 179 ? 33.758 9.074 -50.357 1.00 78.62 179 ALA A N 1
ATOM 1357 C CA . ALA A 1 179 ? 34.733 8.293 -51.117 1.00 78.62 179 ALA A CA 1
ATOM 1358 C C . ALA A 1 179 ? 34.196 7.818 -52.483 1.00 78.62 179 ALA A C 1
ATOM 1360 O O . ALA A 1 179 ? 34.948 7.786 -53.459 1.00 78.62 179 ALA A O 1
ATOM 1361 N N . ALA A 1 180 ? 32.914 7.450 -52.574 1.00 78.19 180 ALA A N 1
ATOM 1362 C CA . ALA A 1 180 ? 32.267 7.076 -53.831 1.00 78.19 180 ALA A CA 1
ATOM 1363 C C . ALA A 1 180 ? 32.082 8.285 -54.763 1.00 78.19 180 ALA A C 1
ATOM 1365 O O . ALA A 1 180 ? 32.342 8.169 -55.961 1.00 78.19 180 ALA A O 1
ATOM 1366 N N . HIS A 1 181 ? 31.723 9.448 -54.213 1.00 70.31 181 HIS A N 1
ATOM 1367 C CA . HIS A 1 181 ? 31.594 10.697 -54.962 1.00 70.31 181 HIS A CA 1
ATOM 1368 C C . HIS A 1 181 ? 32.941 11.141 -55.548 1.00 70.31 181 HIS A C 1
ATOM 1370 O O . HIS A 1 181 ? 33.047 11.376 -56.747 1.00 70.31 181 HIS A O 1
ATOM 1376 N N . ARG A 1 182 ? 34.021 11.100 -54.756 1.00 70.69 182 ARG A N 1
ATOM 1377 C CA . ARG A 1 182 ? 35.382 11.401 -55.241 1.00 70.69 182 ARG A CA 1
ATOM 1378 C C . ARG A 1 182 ? 35.875 10.436 -56.324 1.00 70.69 182 ARG A C 1
ATOM 1380 O O . ARG A 1 182 ? 36.668 10.824 -57.178 1.00 70.69 182 ARG A O 1
ATOM 1387 N N . LYS A 1 183 ? 35.424 9.176 -56.309 1.00 67.44 183 LYS A N 1
ATOM 1388 C CA . LYS A 1 183 ? 35.715 8.202 -57.378 1.00 67.44 183 LYS A CA 1
ATOM 1389 C C . LYS A 1 183 ? 34.910 8.466 -58.655 1.00 67.44 183 LYS A C 1
ATOM 1391 O O . LYS A 1 183 ? 35.404 8.142 -59.731 1.00 67.44 183 LYS A O 1
ATOM 1396 N N . GLN A 1 184 ? 33.712 9.047 -58.551 1.00 58.19 184 GLN A N 1
ATOM 1397 C CA . GLN A 1 184 ? 32.945 9.529 -59.705 1.00 58.19 184 GLN A CA 1
ATOM 1398 C C . GLN A 1 184 ? 33.555 10.808 -60.296 1.00 58.19 184 GLN A C 1
ATOM 1400 O O . GLN A 1 184 ? 33.737 10.862 -61.508 1.00 58.19 184 GLN A O 1
ATOM 1405 N N . ASP A 1 185 ? 33.997 11.754 -59.462 1.00 54.28 185 ASP A N 1
ATOM 1406 C CA . ASP A 1 185 ? 34.689 12.982 -59.900 1.00 54.28 185 ASP A CA 1
ATOM 1407 C C . ASP A 1 185 ? 36.041 12.704 -60.596 1.00 54.28 185 ASP A C 1
ATOM 1409 O O . ASP A 1 185 ? 36.534 13.521 -61.374 1.00 54.28 185 ASP A O 1
ATOM 1413 N N . GLY A 1 186 ? 36.640 11.527 -60.363 1.00 50.91 186 GLY A N 1
ATOM 1414 C CA . GLY A 1 186 ? 37.847 11.044 -61.048 1.00 50.91 186 GLY A CA 1
ATOM 1415 C C . GLY A 1 186 ? 37.638 10.570 -62.498 1.00 50.91 186 GLY A C 1
ATOM 1416 O O . GLY A 1 186 ? 38.619 10.309 -63.194 1.00 50.91 186 GLY A O 1
ATOM 1417 N N . ARG A 1 187 ? 36.391 10.473 -62.983 1.00 44.56 187 ARG A N 1
ATOM 1418 C CA . ARG A 1 187 ? 36.037 10.345 -64.410 1.00 44.56 187 ARG A CA 1
ATOM 1419 C C . ARG A 1 187 ? 35.407 11.674 -64.852 1.00 44.56 187 ARG A C 1
ATOM 1421 O O . ARG A 1 187 ? 34.192 11.807 -64.844 1.00 44.56 187 ARG A O 1
ATOM 1428 N N . GLY A 1 188 ? 36.237 12.679 -65.141 1.00 35.59 188 GLY A N 1
ATOM 1429 C CA . GLY A 1 188 ? 35.788 14.066 -65.375 1.00 35.59 188 GLY A CA 1
ATOM 1430 C C . GLY A 1 188 ? 35.047 14.311 -66.700 1.00 35.59 188 GLY A C 1
ATOM 1431 O O . GLY A 1 188 ? 34.709 13.353 -67.391 1.00 35.59 188 GLY A O 1
ATOM 1432 N N . PRO A 1 189 ? 34.905 15.577 -67.149 1.00 53.56 189 PRO A N 1
ATOM 1433 C CA . PRO A 1 189 ? 34.852 16.837 -66.404 1.00 53.56 189 PRO A CA 1
ATOM 1434 C C . PRO A 1 189 ? 33.487 17.555 -66.578 1.00 53.56 189 PRO A C 1
ATOM 1436 O O . PRO A 1 189 ? 32.693 17.200 -67.441 1.00 53.56 189 PRO A O 1
ATOM 1439 N N . SER A 1 190 ? 33.318 18.658 -65.838 1.00 48.97 190 SER A N 1
ATOM 1440 C CA . SER A 1 190 ? 32.356 19.772 -66.009 1.00 48.97 190 SER A CA 1
ATOM 1441 C C . SER A 1 190 ? 31.162 19.834 -65.035 1.00 48.97 190 SER A C 1
ATOM 1443 O O . SER A 1 190 ? 30.533 18.836 -64.726 1.00 48.97 190 SER A O 1
ATOM 1445 N N . GLU A 1 191 ? 30.909 21.063 -64.552 1.00 44.59 191 GLU A N 1
ATOM 1446 C CA . GLU A 1 191 ? 29.771 21.552 -63.733 1.00 44.59 191 GLU A CA 1
ATOM 1447 C C . GLU A 1 191 ? 29.899 21.670 -62.192 1.00 44.59 191 GLU A C 1
ATOM 1449 O O . GLU A 1 191 ? 28.925 21.966 -61.500 1.00 44.59 191 GLU A O 1
ATOM 1454 N N . HIS A 1 192 ? 31.099 21.612 -61.605 1.00 45.38 192 HIS A N 1
ATOM 1455 C CA . HIS A 1 192 ? 31.271 21.754 -60.142 1.00 45.38 192 HIS A CA 1
ATOM 1456 C C . HIS A 1 192 ? 31.570 23.179 -59.631 1.00 45.38 192 HIS A C 1
ATOM 1458 O O . HIS A 1 192 ? 32.540 23.399 -58.902 1.00 45.38 192 HIS A O 1
ATOM 1464 N N . THR A 1 193 ? 30.691 24.147 -59.915 1.00 45.72 193 THR A N 1
ATOM 1465 C CA . THR A 1 193 ? 30.728 25.467 -59.234 1.00 45.72 193 THR A CA 1
ATOM 1466 C C . THR A 1 193 ? 29.514 25.733 -58.332 1.00 45.72 193 THR A C 1
ATOM 1468 O O . THR A 1 193 ? 29.561 26.642 -57.505 1.00 45.72 193 THR A O 1
ATOM 1471 N N . ALA A 1 194 ? 28.455 24.916 -58.392 1.00 44.56 194 ALA A N 1
ATOM 1472 C CA . ALA A 1 194 ? 27.239 25.139 -57.596 1.00 44.56 194 ALA A CA 1
ATOM 1473 C C . ALA A 1 194 ? 27.200 24.380 -56.248 1.00 44.56 194 ALA A C 1
ATOM 1475 O O . ALA A 1 194 ? 26.581 24.848 -55.294 1.00 44.56 194 ALA A O 1
ATOM 1476 N N . ILE A 1 195 ? 27.893 23.243 -56.117 1.00 49.09 195 ILE A N 1
ATOM 1477 C CA . ILE A 1 195 ? 27.665 22.294 -55.003 1.00 49.09 195 ILE A CA 1
ATOM 1478 C C . ILE A 1 195 ? 28.482 22.627 -53.735 1.00 49.09 195 ILE A C 1
ATOM 1480 O O . ILE A 1 195 ? 28.110 22.248 -52.624 1.00 49.09 195 ILE A O 1
ATOM 1484 N N . LYS A 1 196 ? 29.543 23.442 -53.841 1.00 42.72 196 LYS A N 1
ATOM 1485 C CA . LYS A 1 196 ? 30.392 23.814 -52.688 1.00 42.72 196 LYS A CA 1
ATOM 1486 C C . LYS A 1 196 ? 29.713 24.714 -51.641 1.00 42.72 196 LYS A C 1
ATOM 1488 O O . LYS A 1 196 ? 30.285 24.913 -50.575 1.00 42.72 196 LYS A O 1
ATOM 1493 N N . ARG A 1 197 ? 28.514 25.256 -51.896 1.00 44.66 197 ARG A N 1
ATOM 1494 C CA . ARG A 1 197 ? 27.800 26.118 -50.927 1.00 44.66 197 ARG A CA 1
ATOM 1495 C C . ARG A 1 197 ? 26.792 25.371 -50.053 1.00 44.66 197 ARG A C 1
ATOM 1497 O O . ARG A 1 197 ? 26.498 25.832 -48.953 1.00 44.66 197 ARG A O 1
ATOM 1504 N N . THR A 1 198 ? 26.305 24.209 -50.482 1.00 47.03 198 THR A N 1
ATOM 1505 C CA . THR 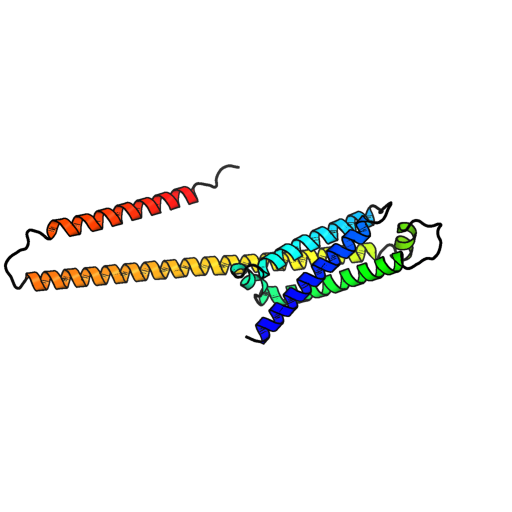A 1 198 ? 25.232 23.501 -49.764 1.00 47.03 198 THR A CA 1
ATOM 1506 C C . THR A 1 198 ? 25.774 22.644 -48.615 1.00 47.03 198 THR A C 1
ATOM 1508 O O . THR A 1 198 ? 25.171 22.605 -47.544 1.00 47.03 198 THR A O 1
ATOM 1511 N N . ALA A 1 199 ? 26.961 22.043 -48.767 1.00 45.12 199 ALA A N 1
ATOM 1512 C CA . ALA A 1 199 ? 27.574 21.198 -47.732 1.00 45.12 199 ALA A CA 1
ATOM 1513 C C . ALA A 1 199 ? 28.023 21.985 -46.480 1.00 45.12 199 ALA A C 1
ATOM 1515 O O . ALA A 1 199 ? 27.882 21.509 -45.353 1.00 45.12 199 ALA A O 1
ATOM 1516 N N . THR A 1 200 ? 28.485 23.227 -46.648 1.00 47.06 200 THR A N 1
ATOM 1517 C CA . THR A 1 200 ? 28.914 24.090 -45.532 1.00 47.06 200 THR A CA 1
ATOM 1518 C C . THR A 1 200 ? 27.731 24.575 -44.684 1.00 47.06 200 THR A C 1
ATOM 1520 O O . THR A 1 200 ? 27.884 24.844 -43.493 1.00 47.06 200 THR A O 1
ATOM 1523 N N . SER A 1 201 ? 26.527 24.639 -45.265 1.00 46.16 201 SER A N 1
ATOM 1524 C CA . SER A 1 201 ? 25.320 25.078 -44.559 1.00 46.16 201 SER A CA 1
ATOM 1525 C C . SER A 1 201 ? 24.803 24.010 -43.586 1.00 46.16 201 SER A C 1
ATOM 1527 O O . SER A 1 201 ? 24.555 24.309 -42.416 1.00 46.16 201 SER A O 1
ATOM 1529 N N . VAL A 1 202 ? 24.759 22.740 -44.003 1.00 50.53 202 VAL A N 1
ATOM 1530 C CA . VAL A 1 202 ? 24.200 21.642 -43.187 1.00 50.53 202 VAL A CA 1
ATOM 1531 C C . VAL A 1 202 ? 25.079 21.321 -41.968 1.00 50.53 202 VAL A C 1
ATOM 1533 O O . VAL A 1 202 ? 24.563 21.120 -40.866 1.00 50.53 202 VAL A O 1
ATOM 1536 N N . MET A 1 203 ? 26.408 21.385 -42.112 1.00 48.28 203 MET A N 1
ATOM 1537 C CA . MET A 1 203 ? 27.348 21.171 -40.999 1.00 48.28 203 MET A CA 1
ATOM 1538 C C . MET A 1 203 ? 27.278 22.286 -39.939 1.00 48.28 203 MET A C 1
ATOM 1540 O O . MET A 1 203 ? 27.412 22.020 -38.743 1.00 48.28 203 MET A O 1
ATOM 1544 N N . SER A 1 204 ? 26.988 23.528 -40.344 1.00 53.69 204 SER A N 1
ATOM 1545 C CA . SER A 1 204 ? 26.833 24.652 -39.408 1.00 53.69 204 SER A CA 1
ATOM 1546 C C . SER A 1 204 ? 25.539 24.575 -38.578 1.00 53.69 204 SER A C 1
ATOM 1548 O O . SER A 1 204 ? 25.517 24.982 -37.413 1.00 53.69 204 SER A O 1
ATOM 1550 N N . VAL A 1 205 ? 24.473 23.990 -39.138 1.00 50.75 205 VAL A N 1
ATOM 1551 C CA . VAL A 1 205 ? 23.183 23.798 -38.454 1.00 50.75 205 VAL A CA 1
ATOM 1552 C C . VAL A 1 205 ? 23.251 22.639 -37.453 1.00 50.75 205 VAL A C 1
ATOM 1554 O O . VAL A 1 205 ? 22.723 22.754 -36.344 1.00 50.75 205 VAL A O 1
ATOM 1557 N N . LEU A 1 206 ? 23.964 21.559 -37.790 1.00 46.72 206 LEU A N 1
ATOM 1558 C CA . LEU A 1 206 ? 24.199 20.428 -36.883 1.00 46.72 206 LEU A CA 1
ATOM 1559 C C . LEU A 1 206 ? 25.126 20.803 -35.711 1.00 46.72 206 LEU A C 1
ATOM 1561 O O . LEU A 1 206 ? 24.829 20.463 -34.564 1.00 46.72 206 LEU A O 1
ATOM 1565 N N . GLY A 1 207 ? 26.173 21.603 -35.950 1.00 48.19 207 GLY A N 1
ATOM 1566 C CA . GLY A 1 207 ? 27.063 22.097 -34.887 1.00 48.19 207 GLY A CA 1
ATOM 1567 C C . GLY A 1 207 ? 26.386 23.058 -33.894 1.00 48.19 207 GLY A C 1
ATOM 1568 O O . GLY A 1 207 ? 26.668 23.030 -32.692 1.00 48.19 207 GLY A O 1
ATOM 1569 N N . ARG A 1 208 ? 25.432 23.877 -34.359 1.00 49.91 208 ARG A N 1
ATOM 1570 C CA . ARG A 1 208 ? 24.683 24.813 -33.494 1.00 49.91 208 ARG A CA 1
ATOM 1571 C C . ARG A 1 208 ? 23.577 24.142 -32.676 1.00 49.91 208 ARG A C 1
ATOM 1573 O O . ARG A 1 208 ? 23.280 24.611 -31.580 1.00 49.91 208 ARG A O 1
ATOM 1580 N N . LYS A 1 209 ? 22.981 23.044 -33.155 1.00 49.41 209 LYS A N 1
ATOM 1581 C CA . LYS A 1 209 ? 22.017 22.262 -32.354 1.00 49.41 209 LYS A CA 1
ATOM 1582 C C . LYS A 1 209 ? 22.710 21.407 -31.290 1.00 49.41 209 LYS A C 1
ATOM 1584 O O . LYS A 1 209 ? 22.208 21.331 -30.172 1.00 49.41 209 LYS A O 1
ATOM 1589 N N . SER A 1 210 ? 23.893 20.862 -31.589 1.00 43.19 210 SER A N 1
ATOM 1590 C CA . SER A 1 210 ? 24.679 20.081 -30.622 1.00 43.19 210 SER A CA 1
ATOM 1591 C C . SER A 1 210 ? 25.132 20.915 -29.418 1.00 43.19 210 SER A C 1
ATOM 1593 O O . SER A 1 210 ? 25.051 20.453 -28.288 1.00 43.19 210 SER A O 1
ATOM 1595 N N . THR A 1 211 ? 25.548 22.166 -29.632 1.00 49.66 211 THR A N 1
ATOM 1596 C CA . THR A 1 211 ? 25.987 23.063 -28.544 1.00 49.66 211 THR A CA 1
ATOM 1597 C C . THR A 1 211 ? 24.832 23.599 -27.695 1.00 49.66 211 THR A C 1
ATOM 1599 O O . THR A 1 211 ? 25.014 23.856 -26.504 1.00 49.66 211 THR A O 1
ATOM 1602 N N . LYS A 1 212 ? 23.625 23.716 -28.266 1.00 46.88 212 LYS A N 1
ATOM 1603 C CA . LYS A 1 212 ? 22.411 24.057 -27.508 1.00 46.88 212 LYS A CA 1
ATOM 1604 C C . LYS A 1 212 ? 21.983 22.916 -26.580 1.00 46.88 212 LYS A C 1
ATOM 1606 O O . LYS A 1 212 ? 21.645 23.188 -25.435 1.00 46.88 212 LYS A O 1
ATOM 1611 N N . LEU A 1 213 ? 22.082 21.661 -27.032 1.00 46.38 213 LEU A N 1
ATOM 1612 C CA . LEU A 1 213 ? 21.783 20.488 -26.199 1.00 46.38 213 LEU A CA 1
ATOM 1613 C C . LEU A 1 213 ? 22.785 20.333 -25.042 1.00 46.38 213 LEU A C 1
ATOM 1615 O O . LEU A 1 213 ? 22.382 20.085 -23.911 1.00 46.38 213 LEU A O 1
ATOM 1619 N N . SER A 1 214 ? 24.080 20.550 -25.298 1.00 48.28 214 SER A N 1
ATOM 1620 C CA . SER A 1 214 ? 25.112 20.469 -24.255 1.00 48.28 214 SER A CA 1
ATOM 1621 C C . SER A 1 214 ? 24.970 21.559 -23.185 1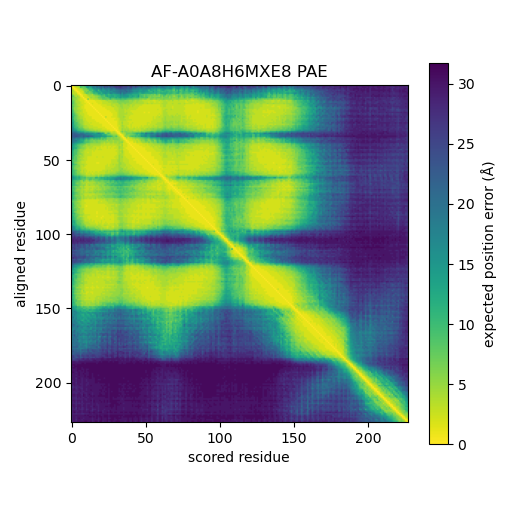.00 48.28 214 SER A C 1
ATOM 1623 O O . SER A 1 214 ? 25.216 21.290 -22.013 1.00 48.28 214 SER A O 1
ATOM 1625 N N . ARG A 1 215 ? 24.523 22.772 -23.549 1.00 47.03 215 ARG A N 1
ATOM 1626 C CA . ARG A 1 215 ? 24.235 23.829 -22.561 1.00 47.03 215 ARG A CA 1
ATOM 1627 C C . ARG A 1 215 ? 22.992 23.537 -21.725 1.00 47.03 215 ARG A C 1
ATOM 1629 O O . ARG A 1 215 ? 23.034 23.791 -20.530 1.00 47.03 215 ARG A O 1
ATOM 1636 N N . SER A 1 216 ? 21.939 22.967 -22.315 1.00 48.81 216 SER A N 1
ATOM 1637 C CA . SER A 1 216 ? 20.729 22.586 -21.573 1.00 48.81 216 SER A CA 1
ATOM 1638 C C . SER A 1 216 ? 20.978 21.468 -20.554 1.00 48.81 216 SER A C 1
ATOM 1640 O O . SER A 1 216 ? 20.354 21.473 -19.497 1.00 48.81 216 SER A O 1
ATOM 1642 N N . ILE A 1 217 ? 21.915 20.555 -20.834 1.00 49.56 217 ILE A N 1
ATOM 1643 C CA . ILE A 1 217 ? 22.313 19.488 -19.902 1.00 49.56 217 ILE A CA 1
ATOM 1644 C C . ILE A 1 217 ? 23.214 20.039 -18.782 1.00 49.56 217 ILE A C 1
ATOM 1646 O O . ILE A 1 217 ? 23.020 19.679 -17.627 1.00 49.56 217 ILE A O 1
ATOM 1650 N N . SER A 1 218 ? 24.123 20.980 -19.076 1.00 43.12 218 SER A N 1
ATOM 1651 C CA . SER A 1 218 ? 24.952 21.623 -18.039 1.00 43.12 218 SER A CA 1
ATOM 1652 C C . SER A 1 218 ? 24.109 22.414 -17.028 1.00 43.12 218 SER A C 1
ATOM 1654 O O . SER A 1 218 ? 24.325 22.294 -15.830 1.00 43.12 218 SER A O 1
ATOM 1656 N N . THR A 1 219 ? 23.078 23.140 -17.478 1.00 47.91 219 THR A N 1
ATOM 1657 C CA . THR A 1 219 ? 22.153 23.849 -16.570 1.00 47.91 219 THR A CA 1
ATOM 1658 C C . THR A 1 219 ? 21.228 22.928 -15.769 1.00 47.91 219 THR A C 1
ATOM 1660 O O . THR A 1 219 ? 20.672 23.366 -14.770 1.00 47.91 219 THR A O 1
ATOM 1663 N N . ALA A 1 220 ? 21.046 21.671 -16.185 1.00 50.38 220 ALA A N 1
ATOM 1664 C CA . ALA A 1 220 ? 20.256 20.690 -15.438 1.00 50.38 220 ALA A CA 1
ATOM 1665 C C . ALA A 1 220 ? 21.082 19.953 -14.364 1.00 50.38 220 ALA A C 1
ATOM 1667 O O . ALA A 1 220 ? 20.506 19.412 -13.425 1.00 50.38 220 ALA A O 1
ATOM 1668 N N . CYS A 1 221 ? 22.416 19.952 -14.479 1.00 46.16 221 CYS A N 1
ATOM 1669 C CA . CYS A 1 221 ? 23.318 19.363 -13.485 1.00 46.16 221 CYS A CA 1
ATOM 1670 C C . CYS A 1 221 ? 23.791 20.360 -12.412 1.00 46.16 221 CYS A C 1
ATOM 1672 O O . CYS A 1 221 ? 24.145 19.918 -11.325 1.00 46.16 221 CYS A O 1
ATOM 1674 N N . ASP A 1 222 ? 23.730 21.671 -12.667 1.00 42.44 222 ASP A N 1
ATOM 1675 C CA . ASP A 1 222 ? 24.133 22.708 -11.698 1.00 42.44 222 ASP A CA 1
ATOM 1676 C C . ASP A 1 222 ? 23.002 23.172 -10.752 1.00 42.44 222 ASP A C 1
ATOM 1678 O O . ASP A 1 222 ? 23.205 24.063 -9.933 1.00 42.44 222 ASP A O 1
ATOM 1682 N N . PHE A 1 223 ? 21.810 22.565 -10.802 1.00 43.34 223 PHE A N 1
ATOM 1683 C CA . PHE A 1 223 ? 20.691 22.907 -9.909 1.00 43.34 223 PHE A CA 1
ATOM 1684 C C . PHE A 1 223 ? 20.538 21.891 -8.766 1.00 43.34 223 PHE A C 1
ATOM 1686 O O . PHE A 1 223 ? 19.506 21.234 -8.632 1.00 43.34 223 PHE A O 1
ATOM 1693 N N . LYS A 1 224 ? 21.599 21.712 -7.968 1.00 48.97 224 LYS A N 1
ATOM 1694 C CA . LYS A 1 224 ? 21.536 21.096 -6.627 1.00 48.97 224 LYS A CA 1
ATOM 1695 C C . LYS A 1 224 ? 22.816 21.366 -5.825 1.00 48.97 224 LYS A C 1
ATOM 1697 O O . LYS A 1 224 ? 23.611 20.471 -5.563 1.00 48.97 224 LYS A O 1
ATOM 1702 N N . ALA A 1 225 ? 22.995 22.618 -5.436 1.00 48.81 225 ALA A N 1
ATOM 1703 C CA . ALA A 1 225 ? 23.816 23.001 -4.295 1.00 48.81 225 ALA A CA 1
ATOM 1704 C C . ALA A 1 225 ? 23.311 24.364 -3.818 1.00 48.81 225 ALA A C 1
ATOM 1706 O O . ALA A 1 225 ? 23.748 25.377 -4.344 1.00 48.81 225 ALA A O 1
ATOM 1707 N N . ASP A 1 226 ? 22.282 24.347 -2.970 1.00 40.34 226 ASP A N 1
ATOM 1708 C CA . ASP A 1 226 ? 22.030 25.309 -1.886 1.00 40.34 226 ASP A CA 1
ATOM 1709 C C . ASP A 1 226 ? 20.650 24.999 -1.282 1.00 40.34 226 ASP A C 1
ATOM 1711 O O . ASP A 1 226 ? 19.613 25.362 -1.838 1.00 40.34 226 ASP A O 1
ATOM 1715 N N . ASP A 1 227 ? 20.678 24.183 -0.225 1.00 41.69 227 ASP A N 1
ATOM 1716 C CA . ASP A 1 227 ? 19.948 24.338 1.048 1.00 41.69 227 ASP A CA 1
ATOM 1717 C C . ASP A 1 227 ? 20.408 23.241 2.029 1.00 41.69 227 ASP A C 1
ATOM 1719 O O . ASP A 1 227 ? 20.304 22.037 1.686 1.00 41.69 227 ASP A O 1
#